Protein 2HVM (pdb70)

Structure (mmCIF, N/CA/C/O backbone):
data_2HVM
#
_entry.id   2HVM
#
_cell.length_a   52.300
_cell.length_b   57.720
_cell.length_c   82.050
_cell.angle_alpha   90.00
_cell.angle_beta   90.00
_cell.angle_gamma   90.00
#
_symmetry.space_group_name_H-M   'P 21 21 21'
#
loop_
_entity.id
_entity.type
_entity.pdbx_description
1 polymer HEVAMINE
2 water water
#
loop_
_atom_site.group_PDB
_atom_site.id
_atom_site.type_symbol
_atom_site.label_atom_id
_atom_site.label_alt_id
_atom_site.label_comp_id
_atom_site.label_asym_id
_atom_site.label_entity_id
_atom_site.label_seq_id
_atom_site.pdbx_PDB_ins_code
_atom_site.Cartn_x
_atom_site.Cartn_y
_atom_site.Cartn_z
_atom_site.occupancy
_atom_site.B_iso_or_equiv
_atom_site.auth_seq_id
_atom_site.auth_comp_id
_atom_site.auth_asym_id
_atom_site.auth_atom_id
_atom_site.pdbx_PDB_model_num
ATOM 1 N N . GLY A 1 1 ? 27.893 21.214 19.028 1.00 16.36 1 GLY A N 1
ATOM 2 C CA . GLY A 1 1 ? 26.893 21.949 19.799 1.00 15.37 1 GLY A CA 1
ATOM 3 C C . GLY A 1 1 ? 25.731 22.431 18.913 1.00 17.31 1 GLY A C 1
ATOM 4 O O . GLY A 1 1 ? 25.474 21.872 17.856 1.00 16.89 1 GLY A O 1
ATOM 5 N N . GLY A 1 2 ? 24.986 23.420 19.397 1.00 11.93 2 GLY A N 1
ATOM 6 C CA . GLY A 1 2 ? 23.755 23.864 18.746 1.00 10.58 2 GLY A CA 1
ATOM 7 C C . GLY A 1 2 ? 23.679 25.384 18.736 1.00 11.33 2 GLY A C 1
ATOM 8 O O . GLY A 1 2 ? 24.539 26.061 19.280 1.00 10.11 2 GLY A O 1
ATOM 9 N N . ILE A 1 3 ? 22.672 25.903 18.049 1.00 6.68 3 ILE A N 1
ATOM 10 C CA . ILE A 1 3 ? 22.477 27.344 17.920 1.00 5.92 3 ILE A CA 1
ATOM 11 C C . ILE A 1 3 ? 21.279 27.792 18.751 1.00 8.16 3 ILE A C 1
ATOM 12 O O . ILE A 1 3 ? 20.211 27.182 18.715 1.00 6.96 3 ILE A O 1
ATOM 17 N N . ALA A 1 4 ? 21.499 28.811 19.569 1.00 5.42 4 ALA A N 1
ATOM 18 C CA . ALA A 1 4 ? 20.407 29.440 20.303 1.00 5.40 4 ALA A CA 1
ATOM 19 C C . ALA A 1 4 ? 20.017 30.714 19.546 1.00 8.14 4 ALA A C 1
ATOM 20 O O . ALA A 1 4 ? 20.880 31.456 19.099 1.00 7.76 4 ALA A O 1
ATOM 22 N N . ILE A 1 5 ? 18.719 30.980 19.434 1.00 4.23 5 ILE A N 1
ATOM 23 C CA . ILE A 1 5 ? 18.242 32.149 18.689 1.00 3.81 5 ILE A CA 1
ATOM 24 C C . ILE A 1 5 ? 17.254 32.981 19.512 1.00 7.52 5 ILE A C 1
ATOM 25 O O . ILE A 1 5 ? 16.522 32.439 20.340 1.00 7.00 5 ILE A O 1
ATOM 30 N N . TYR A 1 6 ? 17.330 34.305 19.380 1.00 4.42 6 TYR A N 1
ATOM 31 C CA . TYR A 1 6 ? 16.325 35.183 19.986 1.00 4.10 6 TYR A CA 1
ATOM 32 C C . TYR A 1 6 ? 15.263 35.467 18.937 1.00 8.47 6 TYR A C 1
ATOM 33 O O . TYR A 1 6 ? 15.576 35.801 17.783 1.00 8.17 6 TYR A O 1
ATOM 42 N N . TRP A 1 7 ? 14.017 35.316 19.353 1.00 5.52 7 TRP A N 1
ATOM 43 C CA . TRP A 1 7 ? 12.843 35.561 18.499 1.00 5.56 7 TRP A CA 1
ATOM 44 C C . TRP A 1 7 ? 11.879 36.476 19.260 1.00 8.93 7 TRP A C 1
ATOM 45 O O . TRP A 1 7 ? 11.736 36.347 20.484 1.00 7.16 7 TRP A O 1
ATOM 56 N N . GLY A 1 8 ? 11.193 37.364 18.541 1.00 6.77 8 GLY A N 1
ATOM 57 C CA . GLY A 1 8 ? 10.052 38.094 19.091 1.00 6.45 8 GLY A CA 1
ATOM 58 C C . GLY A 1 8 ? 10.064 39.593 18.796 1.00 10.36 8 GLY A C 1
ATOM 59 O O . GLY A 1 8 ? 9.105 40.297 19.093 1.00 9.77 8 GLY A O 1
ATOM 60 N N . GLN A 1 9 ? 11.214 40.109 18.379 1.00 7.36 9 GLN A N 1
ATOM 61 C CA . GLN A 1 9 ? 11.362 41.554 18.249 1.00 7.13 9 GLN A CA 1
ATOM 62 C C . GLN A 1 9 ? 11.136 42.143 16.852 1.00 11.89 9 GLN A C 1
ATOM 63 O O . GLN A 1 9 ? 11.208 43.354 16.679 1.00 10.47 9 GLN A O 1
ATOM 69 N N . ASN A 1 10 ? 10.718 41.314 15.899 1.00 9.29 10 ASN A N 1
ATOM 70 C CA . ASN A 1 10 ? 10.322 41.821 14.598 1.00 9.88 10 ASN A CA 1
ATOM 71 C C . ASN A 1 10 ? 9.216 40.975 14.011 1.00 14.20 10 ASN A C 1
ATOM 72 O O . ASN A 1 10 ? 9.389 39.785 13.760 1.00 13.03 10 ASN A O 1
ATOM 77 N N . GLY A 1 11 ? 8.044 41.581 13.875 1.00 13.17 11 GLY A N 1
ATOM 78 C CA . GLY A 1 11 ? 6.859 40.877 13.407 1.00 13.68 11 GLY A CA 1
ATOM 79 C C . GLY A 1 11 ? 7.037 40.182 12.058 1.00 19.47 11 GLY A C 1
ATOM 80 O O . GLY A 1 11 ? 6.284 39.260 11.744 1.00 20.73 11 GLY A O 1
ATOM 81 N N . ASN A 1 12 ? 8.015 40.629 11.263 1.00 15.74 12 ASN A N 1
ATOM 82 C CA . ASN A 1 12 ? 8.274 40.040 9.942 1.00 15.55 12 ASN A CA 1
ATOM 83 C C . ASN A 1 12 ? 9.206 38.834 9.927 1.00 17.78 12 ASN A C 1
ATOM 84 O O . ASN A 1 12 ? 9.555 38.329 8.862 1.00 18.42 12 ASN A O 1
ATOM 89 N N . GLU A 1 13 ? 9.648 38.390 11.095 1.00 11.68 13 GLU A N 1
ATOM 90 C CA . GLU A 1 13 ? 10.623 37.318 11.151 1.00 10.03 13 GLU A CA 1
ATOM 91 C C . GLU A 1 13 ? 9.997 35.921 11.128 1.00 13.22 13 GLU A C 1
ATOM 92 O O . GLU A 1 13 ? 10.690 34.918 11.299 1.00 13.12 13 GLU A O 1
ATOM 98 N N . GLY A 1 14 ? 8.681 35.844 11.003 1.00 9.74 14 GLY A N 1
ATOM 99 C CA . GLY A 1 14 ? 8.053 34.532 10.959 1.00 9.48 14 GLY A CA 1
ATOM 100 C C . GLY A 1 14 ? 7.502 34.100 12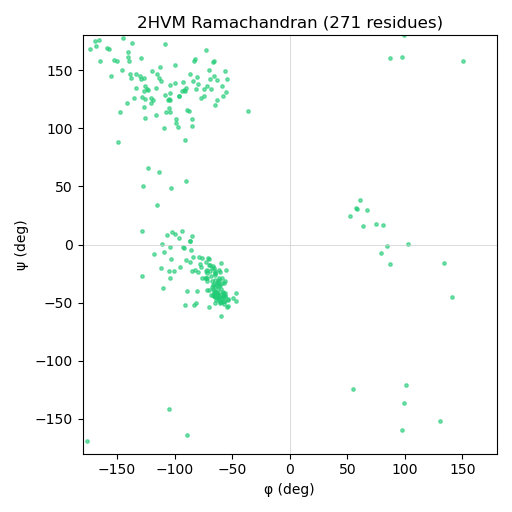.321 1.00 13.12 14 GLY A C 1
ATOM 101 O O . GLY A 1 14 ? 7.876 34.644 13.358 1.00 12.82 14 GLY A O 1
ATOM 102 N N . THR A 1 15 ? 6.600 33.127 12.307 1.00 9.38 15 THR A N 1
ATOM 103 C CA . THR A 1 15 ? 6.000 32.626 13.539 1.00 8.50 15 THR A CA 1
ATOM 104 C C . THR A 1 15 ? 7.011 31.790 14.337 1.00 10.95 15 THR A C 1
ATOM 105 O O . THR A 1 15 ? 8.061 31.375 13.821 1.00 9.30 15 THR A O 1
ATOM 109 N N . LEU A 1 16 ? 6.675 31.496 15.585 1.00 8.05 16 LEU A N 1
ATOM 110 C CA . LEU A 1 16 ? 7.556 30.651 16.384 1.00 7.75 16 LEU A CA 1
ATOM 111 C C . LEU A 1 16 ? 7.566 29.240 15.794 1.00 10.40 16 LEU A C 1
ATOM 112 O O . LEU A 1 16 ? 8.607 28.587 15.703 1.00 9.16 16 LEU A O 1
ATOM 117 N N . THR A 1 17 ? 6.410 28.785 15.327 1.00 7.85 17 THR A N 1
ATOM 118 C CA . THR A 1 17 ? 6.356 27.494 14.668 1.00 7.35 17 THR A CA 1
ATOM 119 C C . THR A 1 17 ? 7.315 27.444 13.465 1.00 10.38 17 THR A C 1
ATOM 120 O O . THR A 1 17 ? 8.038 26.465 13.303 1.00 10.55 17 THR A O 1
ATOM 124 N N . GLN A 1 18 ? 7.289 28.450 12.588 1.00 8.00 18 GLN A N 1
ATOM 125 C CA . GLN A 1 18 ? 8.184 28.404 11.415 1.00 8.32 18 GLN A CA 1
ATOM 126 C C . GLN A 1 18 ? 9.636 28.426 11.870 1.00 11.09 18 GLN A C 1
ATOM 127 O O . GLN A 1 18 ? 10.500 27.814 11.260 1.00 9.56 18 GLN A O 1
ATOM 133 N N . THR A 1 19 ? 9.924 29.272 12.853 1.00 7.74 19 THR A N 1
ATOM 134 C CA . THR A 1 19 ? 11.263 29.370 13.407 1.00 6.79 19 THR A CA 1
ATOM 135 C C . THR A 1 19 ? 11.802 28.013 13.863 1.00 10.02 19 THR A C 1
ATOM 136 O O . THR A 1 19 ? 12.920 27.624 13.525 1.00 9.21 19 THR A O 1
ATOM 140 N N . CYS A 1 20 ? 10.998 27.258 14.595 1.00 6.61 20 CYS A N 1
ATOM 141 C CA . CYS A 1 20 ? 11.452 25.963 15.049 1.00 6.39 20 CYS A CA 1
ATOM 142 C C . CYS A 1 20 ? 11.529 24.953 13.926 1.00 10.24 20 CYS A C 1
ATOM 143 O O . CYS A 1 20 ? 12.365 24.061 13.960 1.00 9.90 20 CYS A O 1
ATOM 146 N N . SER A 1 21 ? 10.655 25.097 12.939 1.00 7.22 21 SER A N 1
ATOM 147 C CA . SER A 1 21 ? 10.634 24.158 11.825 1.00 8.19 21 SER A CA 1
ATOM 148 C C . SER A 1 21 ? 11.842 24.264 10.903 1.00 12.08 21 SER A C 1
ATOM 149 O O . SER A 1 21 ? 12.055 23.379 10.090 1.00 12.67 21 SER A O 1
ATOM 152 N N . THR A 1 22 ? 12.641 25.327 11.024 1.00 8.44 22 THR A N 1
ATOM 153 C CA . THR A 1 22 ? 13.832 25.451 10.187 1.00 8.12 22 THR A CA 1
ATOM 154 C C . THR A 1 22 ? 14.788 24.292 10.432 1.00 12.05 22 THR A C 1
ATOM 155 O O . THR A 1 22 ? 15.667 24.037 9.617 1.00 11.16 22 THR A O 1
ATOM 159 N N . ARG A 1 23 ? 14.684 23.676 11.604 1.00 9.25 23 ARG A N 1
ATOM 160 C CA . ARG A 1 23 ? 15.684 22.712 12.050 1.00 9.66 23 ARG A CA 1
ATOM 161 C C . ARG A 1 23 ? 17.094 23.302 12.270 1.00 12.26 23 ARG A C 1
ATOM 162 O O . ARG A 1 23 ? 18.060 22.563 12.409 1.00 13.06 23 ARG A O 1
ATOM 170 N N . LYS A 1 24 ? 17.224 24.617 12.354 1.00 6.75 24 LYS A N 1
ATOM 171 C CA . LYS A 1 24 ? 18.556 25.180 12.562 1.00 6.37 24 LYS A CA 1
ATOM 172 C C . LYS A 1 24 ? 18.865 25.463 14.040 1.00 11.45 24 LYS A C 1
ATOM 173 O O . LYS A 1 24 ? 20.032 25.543 14.439 1.00 11.14 24 LYS A O 1
ATOM 179 N N . TYR A 1 25 ? 17.819 25.548 14.861 1.00 7.06 25 TYR A N 1
ATOM 180 C CA . TYR A 1 25 ? 17.966 26.041 16.228 1.00 6.35 25 TYR A CA 1
ATOM 181 C C . TYR A 1 25 ? 17.705 24.979 17.280 1.00 9.97 25 TYR A C 1
ATOM 182 O O . TYR A 1 25 ? 16.760 24.205 17.163 1.00 8.33 25 TYR A O 1
ATOM 191 N N . SER A 1 26 ? 18.477 25.031 18.364 1.00 7.05 26 SER A N 1
ATOM 192 C CA . SER A 1 26 ? 18.289 24.084 19.464 1.00 6.39 26 SER A CA 1
ATOM 193 C C . SER A 1 26 ? 17.607 24.735 20.652 1.00 8.16 26 SER A C 1
ATOM 194 O O . SER A 1 26 ? 17.077 24.035 21.507 1.00 6.31 26 SER A O 1
ATOM 197 N N . TYR A 1 27 ? 17.707 26.060 20.752 1.00 4.76 27 TYR A N 1
ATOM 198 C CA . TYR A 1 27 ? 17.108 26.805 21.863 1.00 4.37 27 TYR A CA 1
ATOM 199 C C . TYR A 1 27 ? 16.489 28.047 21.268 1.00 8.10 27 TYR A C 1
ATOM 200 O O . TYR A 1 27 ? 17.076 28.664 20.385 1.00 6.89 27 TYR A O 1
ATOM 209 N N . VAL A 1 28 ? 15.344 28.461 21.796 1.00 5.66 28 VAL A N 1
ATOM 210 C CA . VAL A 1 28 ? 14.723 29.719 21.369 1.00 5.61 28 VAL A CA 1
ATOM 211 C C . VAL A 1 28 ? 14.416 30.546 22.613 1.00 8.27 28 VAL A C 1
ATOM 212 O O . VAL A 1 28 ? 13.772 30.054 23.537 1.00 7.73 28 VAL A O 1
ATOM 216 N N . ASN A 1 29 ? 14.880 31.791 22.628 1.00 5.25 29 ASN A N 1
ATOM 217 C CA . ASN A 1 29 ? 14.553 32.732 23.691 1.00 4.44 29 ASN A CA 1
ATOM 218 C C . ASN A 1 29 ? 13.516 33.700 23.145 1.00 7.88 29 ASN A C 1
ATOM 219 O O . ASN A 1 29 ? 13.751 34.360 22.150 1.00 7.71 29 ASN A O 1
ATOM 224 N N . ILE A 1 30 ? 12.381 33.800 23.823 1.00 4.67 30 ILE A N 1
ATOM 225 C CA . ILE A 1 30 ? 11.307 34.711 23.430 1.00 4.53 30 ILE A CA 1
ATOM 226 C C . ILE A 1 30 ? 11.557 36.076 24.066 1.00 7.86 30 ILE A C 1
ATOM 227 O O . ILE A 1 30 ? 11.636 36.190 25.294 1.00 6.39 30 ILE A O 1
ATOM 232 N N . ALA A 1 31 ? 11.806 37.068 23.208 1.00 5.27 31 ALA A N 1
ATOM 233 C CA . ALA A 1 31 ? 12.241 38.422 23.575 1.00 4.82 31 ALA A CA 1
ATOM 234 C C . ALA A 1 31 ? 11.103 39.458 23.374 1.00 8.92 31 ALA A C 1
ATOM 235 O O . ALA A 1 31 ? 10.630 39.606 22.251 1.00 7.43 31 ALA A O 1
ATOM 237 N N . PHE A 1 32 ? 10.561 40.094 24.420 1.00 6.25 32 PHE A N 1
ATOM 238 C CA . PHE A 1 32 ? 11.070 40.135 25.794 1.00 5.80 32 PHE A CA 1
ATOM 239 C C . PHE A 1 32 ? 9.882 40.342 26.736 1.00 9.65 32 PHE A C 1
ATOM 240 O O . PHE A 1 32 ? 8.928 41.055 26.398 1.00 9.10 32 PHE A O 1
ATOM 248 N N . LEU A 1 33 ? 10.076 39.969 27.998 1.00 5.98 33 LEU A N 1
ATOM 249 C CA . LEU A 1 33 ? 9.289 40.570 29.068 1.00 5.57 33 LEU A CA 1
ATOM 250 C C . LEU A 1 33 ? 10.095 41.780 29.542 1.00 8.65 33 LEU A C 1
ATOM 251 O O . LEU A 1 33 ? 11.116 41.619 30.216 1.00 8.21 33 LEU A O 1
ATOM 256 N N . ASN A 1 34 ? 9.842 42.940 28.932 1.00 5.58 34 ASN A N 1
ATOM 257 C CA . ASN A 1 34 ? 10.721 44.103 29.150 1.00 5.52 34 ASN A CA 1
ATOM 258 C C . ASN A 1 34 ? 10.234 45.159 30.167 1.00 9.32 34 ASN A C 1
ATOM 259 O O . ASN A 1 34 ? 10.862 46.203 30.341 1.00 8.75 34 ASN A O 1
ATOM 264 N N . LYS A 1 35 ? 9.164 44.849 30.887 1.00 6.16 35 LYS A N 1
ATOM 265 C CA . LYS A 1 35 ? 8.685 45.736 31.939 1.00 6.28 35 LYS A CA 1
ATOM 266 C C . LYS A 1 35 ? 8.206 44.862 33.105 1.00 9.85 35 LYS A C 1
ATOM 267 O O . LYS A 1 35 ? 7.363 43.991 32.918 1.00 9.92 35 LYS A O 1
ATOM 273 N N . PHE A 1 36 ? 8.788 45.051 34.278 1.00 6.63 36 PHE A N 1
ATOM 274 C CA . PHE A 1 36 ? 8.403 44.297 35.475 1.00 6.32 36 PHE A CA 1
ATOM 275 C C . PHE A 1 36 ? 9.177 44.928 36.605 1.00 9.59 36 PHE A C 1
ATOM 276 O O . PHE A 1 36 ? 10.084 45.705 36.366 1.00 9.07 36 PHE A O 1
ATOM 284 N N . GLY A 1 37 ? 8.819 44.586 37.831 1.00 6.35 37 GLY A N 1
ATOM 285 C CA . GLY A 1 37 ? 9.493 45.153 38.984 1.00 6.34 37 GLY A CA 1
ATOM 286 C C . GLY A 1 37 ? 8.879 46.488 39.442 1.00 11.44 37 GLY A C 1
ATOM 287 O O . GLY A 1 37 ? 8.178 47.182 38.679 1.00 10.86 37 GLY A O 1
ATOM 288 N N . ASN A 1 38 ? 9.174 46.834 40.699 1.00 8.65 38 ASN A N 1
ATOM 289 C CA . ASN A 1 38 ? 8.824 48.125 41.281 1.00 8.41 38 ASN A CA 1
ATOM 290 C C . ASN A 1 38 ? 7.330 48.416 41.258 1.00 12.30 38 ASN A C 1
ATOM 291 O O . ASN A 1 38 ? 6.906 49.573 41.168 1.00 11.46 38 ASN A O 1
ATOM 296 N N . GLY A 1 39 ? 6.542 47.353 41.345 1.00 10.09 39 GLY A N 1
ATOM 297 C CA . GLY A 1 39 ? 5.091 47.464 41.398 1.00 10.08 39 GLY A CA 1
ATOM 298 C C . GLY A 1 39 ? 4.463 47.571 40.022 1.00 13.42 39 GLY A C 1
ATOM 299 O O . GLY A 1 39 ? 3.255 47.715 39.910 1.00 13.75 39 GLY A O 1
ATOM 300 N N . GLN A 1 40 ? 5.270 47.577 38.967 1.00 9.63 40 GLN A N 1
ATOM 301 C CA . GLN A 1 40 ? 4.677 47.648 37.624 1.00 9.69 40 GLN A CA 1
ATOM 302 C C . GLN A 1 40 ? 3.958 46.355 37.266 1.00 14.57 40 GLN A C 1
ATOM 303 O O . GLN A 1 40 ? 4.336 45.274 37.715 1.00 13.49 40 GLN A O 1
ATOM 309 N N . THR A 1 41 ? 2.920 46.458 36.448 1.00 13.84 41 THR A N 1
ATOM 310 C CA . THR A 1 41 ? 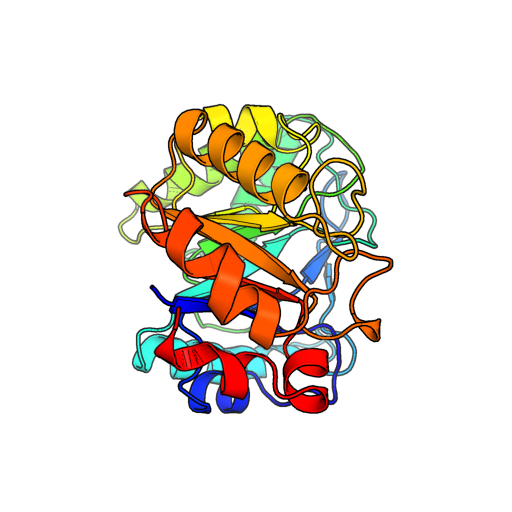2.299 45.248 35.912 1.00 14.25 41 THR A CA 1
ATOM 311 C C . THR A 1 41 ? 3.230 44.777 34.808 1.00 16.51 41 THR A C 1
ATOM 312 O O . THR A 1 41 ? 3.636 45.583 33.981 1.00 16.30 41 THR A O 1
ATOM 316 N N . PRO A 1 42 ? 3.660 43.519 34.866 1.00 12.75 42 PRO A N 1
ATOM 317 C CA . PRO A 1 42 ? 4.596 43.014 33.858 1.00 11.73 42 PRO A CA 1
ATOM 318 C C . PRO A 1 42 ? 3.943 43.033 32.487 1.00 15.90 42 PRO A C 1
ATOM 319 O O . PRO A 1 42 ? 2.742 42.805 32.348 1.00 16.19 42 PRO A O 1
ATOM 323 N N . GLN A 1 43 ? 4.723 43.386 31.474 1.00 12.88 43 GLN A N 1
ATOM 324 C CA . GLN A 1 43 ? 4.198 43.434 30.121 1.00 13.02 43 GLN A CA 1
ATOM 325 C C . GLN A 1 43 ? 5.185 42.779 29.171 1.00 14.62 43 GLN A C 1
ATOM 326 O O . GLN A 1 43 ? 6.376 43.061 29.221 1.00 12.95 43 GLN A O 1
ATOM 332 N N . ILE A 1 44 ? 4.701 41.810 28.408 1.00 11.81 44 ILE A N 1
ATOM 333 C CA . ILE A 1 44 ? 5.503 41.218 27.338 1.00 12.28 44 ILE A CA 1
ATOM 334 C C . ILE A 1 44 ? 5.484 42.104 26.081 1.00 15.46 44 ILE A C 1
ATOM 335 O O . ILE A 1 44 ? 4.502 42.787 25.801 1.00 14.15 44 ILE A O 1
ATOM 340 N N . ASN A 1 45 ? 6.600 42.161 25.369 1.00 11.83 45 ASN A N 1
ATOM 341 C CA . ASN A 1 45 ? 6.640 42.928 24.131 1.00 10.97 45 ASN A CA 1
ATOM 342 C C . ASN A 1 45 ? 7.132 42.047 23.004 1.00 12.40 45 ASN A C 1
ATOM 343 O O . ASN A 1 45 ? 8.276 41.620 23.028 1.00 10.92 45 ASN A O 1
ATOM 348 N N . LEU A 1 46 ? 6.242 41.691 22.084 1.00 9.71 46 LEU A N 1
ATOM 349 C CA . LEU A 1 46 ? 6.627 40.861 20.934 1.00 9.44 46 LEU A CA 1
ATOM 350 C C . LEU A 1 46 ? 6.468 41.651 19.635 1.00 13.46 46 LEU A C 1
ATOM 351 O O . LEU A 1 46 ? 6.122 41.085 18.597 1.00 12.48 46 LEU A O 1
ATOM 356 N N . ALA A 1 47 ? 6.715 42.953 19.717 1.00 11.31 47 ALA A N 1
ATOM 357 C CA . ALA A 1 47 ? 6.746 43.823 18.537 1.00 12.01 47 ALA A CA 1
ATOM 358 C C . ALA A 1 47 ? 5.432 43.662 17.786 1.00 16.87 47 ALA A C 1
ATOM 359 O O . ALA A 1 47 ? 4.381 43.590 18.426 1.00 16.04 47 ALA A O 1
ATOM 361 N N . GLY A 1 48 ? 5.523 43.308 16.504 1.00 14.10 48 GLY A N 1
ATOM 362 C CA . GLY A 1 48 ? 4.351 43.232 15.634 1.00 13.71 48 GLY A CA 1
ATOM 363 C C . GLY A 1 48 ? 3.711 41.853 15.605 1.00 16.30 48 GLY A C 1
ATOM 364 O O . GLY A 1 48 ? 2.730 41.621 14.891 1.00 15.68 48 GLY A O 1
ATOM 365 N N . HIS A 1 49 ? 4.317 40.901 16.297 1.00 11.25 49 HIS A N 1
ATOM 366 C CA . HIS A 1 49 ? 3.804 39.545 16.234 1.00 10.08 49 HIS A CA 1
ATOM 367 C C . HIS A 1 49 ? 2.365 39.470 16.714 1.00 16.09 49 HIS A C 1
ATOM 368 O O . HIS A 1 49 ? 1.565 38.754 16.138 1.00 16.81 49 HIS A O 1
ATOM 375 N N . CYS A 1 50 ? 2.094 40.057 17.871 1.00 12.80 50 CYS A N 1
ATOM 376 C CA . CYS A 1 50 ? 0.771 39.970 18.464 1.00 12.30 50 CYS A CA 1
ATOM 377 C C . CYS A 1 50 ? 0.653 41.010 19.548 1.00 16.66 50 CYS A C 1
ATOM 378 O O . CYS A 1 50 ? 1.644 41.536 20.032 1.00 15.81 50 CYS A O 1
ATOM 381 N N . ASN A 1 51 ? -0.582 41.362 19.867 1.00 14.57 51 ASN A N 1
ATOM 382 C CA . ASN A 1 51 ? -0.822 42.265 20.965 1.00 14.95 51 ASN A CA 1
ATOM 383 C C . ASN A 1 51 ? -1.364 41.460 22.142 1.00 18.23 51 ASN A C 1
ATOM 384 O O . ASN A 1 51 ? -2.281 40.660 21.978 1.00 17.55 51 ASN A O 1
ATOM 389 N N . PRO A 1 52 ? -0.702 41.558 23.291 1.00 15.68 52 PRO A N 1
ATOM 390 C CA . PRO A 1 52 ? -1.023 40.664 24.402 1.00 16.01 52 PRO A CA 1
ATOM 391 C C . PRO A 1 52 ? -2.362 40.960 25.097 1.00 20.68 52 PRO A C 1
ATOM 392 O O . PRO A 1 52 ? -2.927 40.097 25.763 1.00 19.98 52 PRO A O 1
ATOM 396 N N . ALA A 1 53 ? -2.921 42.134 24.854 1.00 18.62 53 ALA A N 1
ATOM 397 C CA . ALA A 1 53 ? -4.264 42.430 25.341 1.00 19.39 53 ALA A CA 1
ATOM 398 C C . ALA A 1 53 ? -5.307 41.384 24.892 1.00 23.94 53 ALA A C 1
ATOM 399 O O . ALA A 1 53 ? -5.282 40.900 23.757 1.00 22.28 53 ALA A O 1
ATOM 401 N N . ALA A 1 54 ? -6.248 41.071 25.782 1.00 22.10 54 ALA A N 1
ATOM 402 C CA . ALA A 1 54 ? -7.380 40.199 25.441 1.00 22.05 54 ALA A CA 1
ATOM 403 C C . ALA A 1 54 ? -6.930 38.846 24.932 1.00 24.10 54 ALA A C 1
ATOM 404 O O . ALA A 1 54 ? -7.528 38.282 24.006 1.00 23.36 54 ALA A O 1
ATOM 406 N N . GLY A 1 55 ? -5.784 38.404 25.438 1.00 19.99 55 GLY A N 1
ATOM 407 C CA . GLY A 1 55 ? -5.221 37.116 25.053 1.00 18.87 55 GLY A CA 1
ATOM 408 C C . GLY A 1 55 ? -4.783 37.092 23.593 1.00 19.58 55 GLY A C 1
ATOM 409 O O . GLY A 1 55 ? -4.743 36.031 22.985 1.00 18.80 55 GLY A O 1
ATOM 410 N N . GLY A 1 56 ? -4.379 38.237 23.055 1.00 14.22 56 GLY A N 1
ATOM 411 C CA . GLY A 1 56 ? -3.937 38.269 21.669 1.00 13.56 56 GLY A CA 1
ATOM 412 C C . GLY A 1 56 ? -2.657 37.451 21.402 1.00 16.31 56 GLY A C 1
ATOM 413 O O . GLY A 1 56 ? -2.385 37.073 20.270 1.00 15.11 56 GLY A O 1
ATOM 414 N N . CYS A 1 57 ? -1.851 37.199 22.432 1.00 12.02 57 CYS A N 1
ATOM 415 C CA . CYS A 1 57 ? -0.631 36.428 22.210 1.00 11.34 57 CYS A CA 1
ATOM 416 C C . CYS A 1 57 ? -0.713 34.965 22.644 1.00 14.04 57 CYS A C 1
ATOM 417 O O . CYS A 1 57 ? 0.285 34.249 22.603 1.00 13.61 57 CYS A O 1
ATOM 420 N N . THR A 1 58 ? -1.904 34.473 22.971 1.00 10.94 58 THR A N 1
ATOM 421 C CA . THR A 1 58 ? -1.986 33.092 23.443 1.00 10.90 58 THR A CA 1
ATOM 422 C C . THR A 1 58 ? -1.709 32.103 22.320 1.00 14.58 58 THR A C 1
ATOM 423 O O . THR A 1 58 ? -1.473 30.924 22.537 1.00 13.35 58 THR A O 1
ATOM 427 N N . ILE A 1 59 ? -1.817 32.596 21.101 1.00 13.13 59 ILE A N 1
ATOM 428 C CA . ILE A 1 59 ? -1.577 31.791 19.921 1.00 14.12 59 ILE A CA 1
ATOM 429 C C . ILE A 1 59 ? -0.129 31.271 19.916 1.00 16.83 59 ILE A C 1
ATOM 430 O O . ILE A 1 59 ? 0.182 30.217 19.361 1.00 16.44 59 ILE A O 1
ATOM 435 N N . VAL A 1 60 ? 0.731 31.954 20.653 1.00 12.28 60 VAL A N 1
ATOM 436 C CA . VAL A 1 60 ? 2.133 31.591 20.702 1.00 10.81 60 VAL A CA 1
ATOM 437 C C . VAL A 1 60 ? 2.338 30.221 21.327 1.00 12.77 60 VAL A C 1
ATOM 438 O O . VAL A 1 60 ? 3.297 29.534 21.006 1.00 11.44 60 VAL A O 1
ATOM 442 N N . SER A 1 61 ? 1.395 29.791 22.156 1.00 9.47 61 SER A N 1
ATOM 443 C CA . SER A 1 61 ? 1.441 28.453 22.742 1.00 8.84 61 SER A CA 1
ATOM 444 C C . SER A 1 61 ? 1.523 27.350 21.701 1.00 12.78 61 SER A C 1
ATOM 445 O O . SER A 1 61 ? 2.048 26.261 21.979 1.00 11.78 61 SER A O 1
ATOM 448 N N . ASN A 1 62 ? 0.928 27.589 20.536 1.00 9.92 62 ASN A N 1
ATOM 449 C CA . ASN A 1 62 ? 1.004 26.615 19.444 1.00 9.66 62 ASN A CA 1
ATOM 450 C C . ASN A 1 62 ? 2.465 26.412 19.013 1.00 11.55 62 ASN A C 1
ATOM 451 O O . ASN A 1 62 ? 2.931 25.271 18.827 1.00 10.26 62 ASN A O 1
ATOM 456 N N . GLY A 1 63 ? 3.164 27.532 18.843 1.00 8.39 63 GLY A N 1
ATOM 457 C CA . GLY A 1 63 ? 4.578 27.539 18.477 1.00 7.93 63 GLY A CA 1
ATOM 458 C C . GLY A 1 63 ? 5.441 26.929 19.580 1.00 10.23 63 GLY A C 1
ATOM 459 O O . GLY A 1 63 ? 6.320 26.123 19.307 1.00 9.24 63 GLY A O 1
ATOM 460 N N . ILE A 1 64 ? 5.133 27.249 20.834 1.00 6.66 64 ILE A N 1
ATOM 461 C CA . ILE A 1 64 ? 5.875 26.674 21.953 1.00 5.97 64 ILE A CA 1
ATOM 462 C C . ILE A 1 64 ? 5.790 25.153 21.949 1.00 10.16 64 ILE A C 1
ATOM 463 O O . ILE A 1 64 ? 6.817 24.457 22.018 1.00 9.39 64 ILE A O 1
ATOM 468 N N . ARG A 1 65 ? 4.576 24.632 21.820 1.00 7.43 65 ARG A N 1
ATOM 469 C CA . ARG A 1 65 ? 4.390 23.185 21.816 1.00 7.45 65 ARG A CA 1
ATOM 470 C C . ARG A 1 65 ? 5.104 22.558 20.650 1.00 10.71 65 ARG A C 1
ATOM 471 O O . ARG A 1 65 ? 5.740 21.509 20.781 1.00 10.49 65 ARG A O 1
ATOM 479 N N . SER A 1 66 ? 4.949 23.160 19.489 1.00 8.49 66 SER A N 1
ATOM 480 C CA . SER A 1 66 ? 5.578 22.619 18.286 1.00 8.93 66 SER A CA 1
ATOM 481 C C . SER A 1 66 ? 7.119 22.540 18.405 1.00 11.62 66 SER A C 1
ATOM 482 O O . SER A 1 66 ? 7.730 21.532 18.063 1.00 10.74 66 SER A O 1
ATOM 485 N N . CYS A 1 67 ? 7.726 23.546 19.029 1.00 7.36 67 CYS A N 1
ATOM 486 C CA . CYS A 1 67 ? 9.170 23.551 19.283 1.00 6.62 67 CYS A CA 1
ATOM 487 C C . CYS A 1 67 ? 9.552 22.421 20.225 1.00 9.27 67 CYS A C 1
ATOM 488 O O . CYS A 1 67 ? 10.476 21.650 19.963 1.00 8.25 67 CYS A O 1
ATOM 491 N N . GLN A 1 68 ? 8.808 22.304 21.316 1.00 6.23 68 GLN A N 1
ATOM 492 C CA . GLN A 1 68 ? 9.155 21.347 22.355 1.00 6.40 68 GLN A CA 1
ATOM 493 C C . GLN A 1 68 ? 9.038 19.905 21.879 1.00 11.77 68 GLN A C 1
ATOM 494 O O . GLN A 1 68 ? 9.786 19.028 22.319 1.00 9.65 68 GLN A O 1
ATOM 500 N N . ILE A 1 69 ? 8.063 19.667 21.006 1.00 11.04 69 ILE A N 1
ATOM 501 C CA . ILE A 1 69 ? 7.810 18.340 20.449 1.00 12.26 69 ILE A CA 1
ATOM 502 C C . ILE A 1 69 ? 9.064 17.910 19.673 1.00 15.22 69 ILE A C 1
ATOM 503 O O . ILE A 1 69 ? 9.404 16.720 19.623 1.00 14.18 69 ILE A O 1
ATOM 508 N N . GLN A 1 70 ? 9.775 18.886 19.109 1.00 11.61 70 GLN A N 1
ATOM 509 C CA . GLN A 1 70 ? 10.979 18.588 18.314 1.00 11.36 70 GLN A CA 1
ATOM 510 C C . GLN A 1 70 ? 12.272 18.652 19.119 1.00 13.78 70 GLN A C 1
ATOM 511 O O . GLN A 1 70 ? 13.354 18.789 18.553 1.00 13.92 70 GLN A O 1
ATOM 517 N N . GLY A 1 71 ? 12.124 18.717 20.436 1.00 9.04 71 GLY A N 1
ATOM 518 C CA . GLY A 1 71 ? 13.244 18.698 21.356 1.00 8.15 71 GLY A CA 1
ATOM 519 C C . GLY A 1 71 ? 13.944 20.030 21.532 1.00 9.97 71 GLY A C 1
ATOM 520 O O . GLY A 1 71 ? 14.977 20.099 22.199 1.00 9.93 71 GLY A O 1
ATOM 521 N N . ILE A 1 72 ? 13.281 21.104 21.123 1.00 6.21 72 ILE A N 1
ATOM 522 C CA . ILE A 1 72 ? 13.827 22.456 21.287 1.00 5.07 72 ILE A CA 1
ATOM 523 C C . ILE A 1 72 ? 13.352 23.074 22.605 1.00 9.47 72 ILE A C 1
ATOM 524 O O . ILE A 1 72 ? 12.154 23.007 22.934 1.00 9.46 72 ILE A O 1
ATOM 529 N N . LYS A 1 73 ? 14.283 23.655 23.365 1.00 5.61 73 LYS A N 1
ATOM 530 C CA . LYS A 1 73 ? 13.942 24.281 24.648 1.00 5.23 73 LYS A CA 1
ATOM 531 C C . LYS A 1 73 ? 13.598 25.727 24.404 1.00 8.17 73 LYS A C 1
ATOM 532 O O . LYS A 1 73 ? 14.281 26.410 23.626 1.00 7.20 73 LYS A O 1
ATOM 538 N N . VAL A 1 74 ? 12.510 26.171 25.030 1.00 4.62 74 VAL A N 1
ATOM 539 C CA . VAL A 1 74 ? 11.986 27.518 24.814 1.00 4.75 74 VAL A CA 1
ATOM 540 C C . VAL A 1 74 ? 11.970 28.283 26.143 1.00 7.91 74 VAL A C 1
ATOM 541 O O . VAL A 1 74 ? 11.333 27.863 27.105 1.00 7.45 74 VAL A O 1
ATOM 545 N N . MET A 1 75 ? 12.676 29.414 26.176 1.00 5.89 75 MET A N 1
ATOM 546 C CA . MET A 1 75 ? 12.793 30.243 27.375 1.00 5.82 75 MET A CA 1
ATOM 547 C C . MET A 1 75 ? 12.071 31.581 27.154 1.00 9.07 75 MET A C 1
ATOM 548 O O . MET A 1 75 ? 12.056 32.109 26.047 1.00 9.41 75 MET A O 1
ATOM 553 N N . LEU A 1 76 ? 11.597 32.189 28.235 1.00 4.85 76 LEU A N 1
ATOM 554 C CA . LEU A 1 76 ? 11.109 33.570 28.172 1.00 4.16 76 LEU A CA 1
ATOM 555 C C . LEU A 1 76 ? 12.258 34.445 28.616 1.00 7.35 76 LEU A C 1
ATOM 556 O O . LEU A 1 76 ? 12.865 34.202 29.658 1.00 6.50 76 LEU A O 1
ATOM 561 N N . SER A 1 77 ? 12.595 35.440 27.804 1.00 4.66 77 SER A N 1
ATOM 562 C CA . SER A 1 77 ? 13.729 36.291 28.119 1.00 3.26 77 SER A CA 1
ATOM 563 C C . SER A 1 77 ? 13.297 37.574 28.821 1.00 6.58 77 SER A C 1
ATOM 564 O O . SER A 1 77 ? 12.415 38.294 28.356 1.00 5.21 77 SER A O 1
ATOM 567 N N . LEU A 1 78 ? 13.919 37.841 29.962 1.00 4.46 78 LEU A N 1
ATOM 568 C CA . LEU A 1 78 ? 13.636 39.066 30.719 1.00 4.66 78 LEU A CA 1
ATOM 569 C C . LEU A 1 78 ? 14.612 40.160 30.301 1.00 7.44 78 LEU A C 1
ATOM 570 O O . LEU A 1 78 ? 15.812 39.925 30.251 1.00 6.82 78 LEU A O 1
ATOM 575 N N . GLY A 1 79 ? 14.120 41.389 30.182 1.00 5.26 79 GLY A N 1
ATOM 576 C CA . GLY A 1 79 ? 15.022 42.536 30.031 1.00 5.40 79 GLY A CA 1
ATOM 577 C C . GLY A 1 79 ? 15.138 43.009 28.589 1.00 8.75 79 GLY A C 1
ATOM 578 O O . GLY A 1 79 ? 14.146 43.415 27.976 1.00 8.77 79 GLY A O 1
ATOM 579 N N . GLY A 1 80 ? 16.359 42.986 28.069 1.00 6.34 80 GLY A N 1
ATOM 580 C CA . GLY A 1 80 ? 16.633 43.494 26.729 1.00 6.74 80 GLY A CA 1
ATOM 581 C C . GLY A 1 80 ? 17.207 44.904 26.797 1.00 11.46 80 GLY A C 1
ATOM 582 O O . GLY A 1 80 ? 17.374 45.470 27.873 1.00 11.09 80 GLY A O 1
ATOM 583 N N . GLY A 1 81 ? 1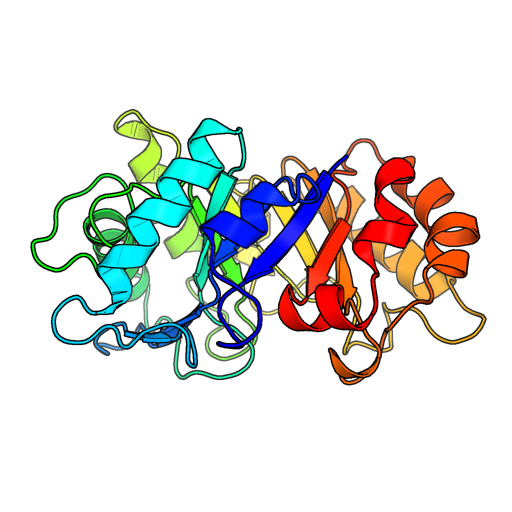7.501 45.475 25.633 1.00 9.24 81 GLY A N 1
ATOM 584 C CA . GLY A 1 81 ? 18.168 46.777 25.558 1.00 9.46 81 GLY A CA 1
ATOM 585 C C . GLY A 1 81 ? 17.282 47.974 25.938 1.00 13.80 81 GLY A C 1
ATOM 586 O O . GLY A 1 81 ? 17.800 49.044 26.257 1.00 13.46 81 GLY A O 1
ATOM 587 N N . ILE A 1 82 ? 15.960 47.798 25.840 1.00 10.69 82 ILE A N 1
ATOM 588 C CA . ILE A 1 82 ? 14.972 48.842 26.107 1.00 11.03 82 ILE A CA 1
ATOM 589 C C . ILE A 1 82 ? 13.952 48.340 27.129 1.00 14.88 82 ILE A C 1
ATOM 590 O O . ILE A 1 82 ? 13.306 47.340 26.909 1.00 13.95 82 ILE A O 1
ATOM 595 N N . GLY A 1 83 ? 13.660 49.123 28.151 1.00 12.90 83 GLY A N 1
ATOM 596 C CA . GLY A 1 83 ? 12.558 48.739 29.031 1.00 13.29 83 GLY A CA 1
ATOM 597 C C . GLY A 1 83 ? 12.778 49.236 30.437 1.00 17.75 83 GLY A C 1
ATOM 598 O O . GLY A 1 83 ? 13.909 49.457 30.842 1.00 17.17 83 GLY A O 1
ATOM 599 N N . SER A 1 84 ? 11.705 49.356 31.207 1.00 15.49 84 SER A N 1
ATOM 600 C CA . SER A 1 84 ? 11.847 49.855 32.572 1.00 15.53 84 SER A CA 1
ATOM 601 C C . SER A 1 84 ? 11.755 48.725 33.584 1.00 20.11 84 SER A C 1
ATOM 602 O O . SER A 1 84 ? 11.258 48.906 34.684 1.00 23.94 84 SER A O 1
ATOM 605 N N . TYR A 1 85 ? 12.496 47.672 33.325 1.00 12.43 85 TYR A N 1
ATOM 606 C CA . TYR A 1 85 ? 12.531 46.539 34.230 1.00 10.15 85 TYR A CA 1
ATOM 607 C C . TYR A 1 85 ? 13.586 46.774 35.313 1.00 12.56 85 TYR A C 1
ATOM 608 O O . TYR A 1 85 ? 14.604 47.419 35.094 1.00 11.42 85 TYR A O 1
ATOM 617 N N . THR A 1 86 ? 13.327 46.279 36.508 1.00 9.56 86 THR A N 1
ATOM 618 C CA . THR A 1 86 ? 14.250 46.476 37.609 1.00 9.39 86 THR A CA 1
ATOM 619 C C . THR A 1 86 ? 13.751 45.526 38.684 1.00 12.61 86 THR A C 1
ATOM 620 O O . THR A 1 86 ? 12.720 44.863 38.494 1.00 12.13 86 THR A O 1
ATOM 624 N N . LEU A 1 87 ? 14.536 45.369 39.748 1.00 9.18 87 LEU A N 1
ATOM 625 C CA . LEU A 1 87 ? 14.047 44.742 40.975 1.00 7.77 87 LEU A CA 1
ATOM 626 C C . LEU A 1 87 ? 14.340 45.728 42.102 1.00 10.87 87 LEU A C 1
ATOM 627 O O . LEU A 1 87 ? 15.486 46.140 42.271 1.00 11.48 87 LEU A O 1
ATOM 632 N N . ALA A 1 88 ? 13.310 46.089 42.869 1.00 7.27 88 ALA A N 1
ATOM 633 C CA . ALA A 1 88 ? 13.423 47.118 43.904 1.00 7.55 88 ALA A CA 1
ATOM 634 C C . ALA A 1 88 ? 13.946 46.570 45.227 1.00 11.19 88 ALA A C 1
ATOM 635 O O . ALA A 1 88 ? 14.377 47.327 46.095 1.00 10.89 88 ALA A O 1
ATOM 637 N N . SER A 1 89 ? 13.792 45.271 45.435 1.00 7.17 89 SER A N 1
ATOM 638 C CA . SER A 1 89 ? 14.101 44.682 46.726 1.00 6.16 89 SER A CA 1
ATOM 639 C C . SER A 1 89 ? 14.100 43.172 46.598 1.00 8.93 89 SER A C 1
ATOM 640 O O . SER A 1 89 ? 13.716 42.625 45.571 1.00 8.72 89 SER A O 1
ATOM 643 N N . GLN A 1 90 ? 14.458 42.486 47.671 1.00 5.23 90 GLN A N 1
ATOM 644 C CA . GLN A 1 90 ? 14.356 41.037 47.672 1.00 5.80 90 GLN A CA 1
ATOM 645 C C . GLN A 1 90 ? 12.891 40.560 47.618 1.00 10.75 90 GLN A C 1
ATOM 646 O O . GLN A 1 90 ? 12.599 39.552 46.980 1.00 10.37 90 GLN A O 1
ATOM 652 N N . ALA A 1 91 ? 11.962 41.329 48.199 1.00 7.82 91 ALA A N 1
ATOM 653 C CA . ALA A 1 91 ? 10.527 41.005 48.097 1.00 7.97 91 ALA A CA 1
ATOM 654 C C . ALA A 1 91 ? 10.064 41.114 46.643 1.00 9.68 91 ALA A C 1
ATOM 655 O O . ALA A 1 91 ? 9.200 40.369 46.197 1.00 8.53 91 ALA A O 1
ATOM 657 N N . ASP A 1 92 ? 10.611 42.087 45.923 1.00 5.95 92 ASP A N 1
ATOM 658 C CA . ASP A 1 92 ? 10.290 42.256 44.495 1.00 5.55 92 ASP A CA 1
ATOM 659 C C . ASP A 1 92 ? 10.752 41.029 43.699 1.00 8.64 92 ASP A C 1
ATOM 660 O O . ASP A 1 92 ? 9.995 40.486 42.885 1.00 7.85 92 ASP A O 1
ATOM 665 N N . ALA A 1 93 ? 11.946 40.529 44.019 1.00 6.69 93 ALA A N 1
ATOM 666 C CA . ALA A 1 93 ? 12.448 39.278 43.418 1.00 6.63 93 ALA A CA 1
ATOM 667 C C . ALA A 1 93 ? 11.457 38.134 43.654 1.00 9.78 93 ALA A C 1
ATOM 668 O O . ALA A 1 93 ? 11.133 37.359 42.749 1.00 8.76 93 ALA A O 1
ATOM 670 N N . LYS A 1 94 ? 10.950 38.038 44.872 1.00 6.32 94 LYS A N 1
ATOM 671 C CA . LYS A 1 94 ? 9.978 37.007 45.184 1.00 5.73 94 LYS A CA 1
ATOM 672 C C . LYS A 1 94 ? 8.653 37.174 44.405 1.00 9.31 94 LYS A C 1
ATOM 673 O O . LYS A 1 94 ? 8.127 36.214 43.826 1.00 8.28 94 LYS A O 1
ATOM 679 N N . ASN A 1 95 ? 8.145 38.401 44.363 1.00 7.04 95 ASN A N 1
ATOM 680 C CA . ASN A 1 95 ? 6.892 38.683 43.663 1.00 7.15 95 ASN A CA 1
ATOM 681 C C . ASN A 1 95 ? 7.043 38.333 42.185 1.00 10.46 95 ASN A C 1
ATOM 682 O O . ASN A 1 95 ? 6.123 37.787 41.565 1.00 9.96 95 ASN A O 1
ATOM 687 N N . VAL A 1 96 ? 8.143 38.789 41.596 1.00 6.87 96 VAL A N 1
ATOM 688 C CA . VAL A 1 96 ? 8.413 38.506 40.182 1.00 6.50 96 VAL A CA 1
ATOM 689 C C . VAL A 1 96 ? 8.555 37.005 39.898 1.00 8.95 96 VAL A C 1
ATOM 690 O O . VAL A 1 96 ? 7.940 36.496 38.962 1.00 8.03 96 VAL A O 1
ATOM 694 N N . ALA A 1 97 ? 9.292 36.280 40.735 1.00 5.42 97 ALA A N 1
ATOM 695 C CA . ALA A 1 97 ? 9.388 34.834 40.560 1.00 5.43 97 ALA A CA 1
ATOM 696 C C . ALA A 1 97 ? 8.006 34.161 40.612 1.00 9.59 97 ALA A C 1
ATOM 697 O O . ALA A 1 97 ? 7.731 33.271 39.818 1.00 7.96 97 ALA A O 1
ATOM 699 N N . ASP A 1 98 ? 7.164 34.542 41.579 1.00 7.00 98 ASP A N 1
ATOM 700 C CA . ASP A 1 98 ? 5.816 33.971 41.696 1.00 6.82 98 ASP A CA 1
ATOM 701 C C . ASP A 1 98 ? 4.960 34.282 40.471 1.00 9.86 98 ASP A C 1
ATOM 702 O O . ASP A 1 98 ? 4.272 33.396 39.957 1.00 8.90 98 ASP A O 1
ATOM 707 N N . TYR A 1 99 ? 5.003 35.539 40.014 1.00 6.97 99 TYR A N 1
ATOM 708 C CA . TYR A 1 99 ? 4.358 35.924 38.747 1.00 6.37 99 TYR A CA 1
ATOM 709 C C . TYR A 1 99 ? 4.795 35.050 37.546 1.00 9.75 99 TYR A C 1
ATOM 710 O O . TYR A 1 99 ? 3.962 34.586 36.759 1.00 9.48 99 TYR A O 1
ATOM 719 N N . LEU A 1 100 ? 6.098 34.842 37.392 1.00 5.94 100 LEU A N 1
ATOM 720 C CA . LEU A 1 100 ? 6.615 34.054 36.274 1.00 6.04 100 LEU A CA 1
ATOM 721 C C . LEU A 1 100 ? 6.180 32.599 36.362 1.00 10.80 100 LEU A C 1
ATOM 722 O O . LEU A 1 100 ? 5.783 31.992 35.353 1.00 9.98 100 LEU A O 1
ATOM 727 N N . TRP A 1 101 ? 6.272 32.029 37.568 1.00 7.82 101 TRP A N 1
ATOM 728 C CA . TRP A 1 101 ? 5.792 30.674 37.805 1.00 8.06 101 TRP A CA 1
ATOM 729 C C . TRP A 1 101 ? 4.328 30.505 37.365 1.00 10.48 101 TRP A C 1
ATOM 730 O O . TRP A 1 101 ? 3.976 29.560 36.642 1.00 8.79 101 TRP A O 1
ATOM 741 N N . ASN A 1 102 ? 3.459 31.381 37.850 1.00 7.57 102 ASN A N 1
ATOM 742 C CA . ASN A 1 102 ? 2.042 31.232 37.560 1.00 7.77 102 ASN A CA 1
ATOM 743 C C . ASN A 1 102 ? 1.626 31.551 36.128 1.00 12.72 102 ASN A C 1
ATOM 744 O O . ASN A 1 102 ? 0.661 30.975 35.626 1.00 11.85 102 ASN A O 1
ATOM 749 N N . ASN A 1 103 ? 2.364 32.447 35.473 1.00 9.59 103 ASN A N 1
ATOM 750 C CA . ASN A 1 103 ? 1.978 32.941 34.157 1.00 8.62 103 ASN A CA 1
ATOM 751 C C . ASN A 1 103 ? 2.697 32.333 32.963 1.00 11.43 103 ASN A C 1
ATOM 752 O O . ASN A 1 103 ? 2.152 32.347 31.862 1.00 10.90 103 ASN A O 1
ATOM 757 N N . PHE A 1 104 ? 3.891 31.771 33.177 1.00 7.37 104 PHE A N 1
ATOM 758 C CA . PHE A 1 104 ? 4.687 31.195 32.080 1.00 6.02 104 PHE A CA 1
ATOM 759 C C . PHE A 1 104 ? 5.157 29.762 32.357 1.00 11.49 104 PHE A C 1
ATOM 760 O O . PHE A 1 104 ? 5.449 29.010 31.437 1.00 11.49 104 PHE A O 1
ATOM 768 N N . LEU A 1 105 ? 5.307 29.409 33.628 1.00 8.74 105 LEU A N 1
ATOM 769 C CA . LEU A 1 105 ? 5.816 28.086 33.991 1.00 8.47 105 LEU A CA 1
ATOM 770 C C . LEU A 1 105 ? 4.675 27.190 34.504 1.00 12.99 105 LEU A C 1
ATOM 771 O O . LEU A 1 105 ? 3.536 27.308 34.056 1.00 12.79 105 LEU A O 1
ATOM 776 N N . GLY A 1 106 ? 4.954 26.380 35.516 1.00 10.27 106 GLY A N 1
ATOM 777 C CA . GLY A 1 106 ? 4.036 25.323 35.913 1.00 10.35 106 GLY A CA 1
ATOM 778 C C . GLY A 1 106 ? 2.926 25.719 36.865 1.00 15.51 106 GLY A C 1
ATOM 779 O O . GLY A 1 106 ? 2.215 24.859 37.353 1.00 15.57 106 GLY A O 1
ATOM 780 N N . GLY A 1 107 ? 2.781 27.006 37.148 1.00 12.16 107 GLY A N 1
ATOM 781 C CA . GLY A 1 107 ? 1.758 27.462 38.071 1.00 12.31 107 GLY A CA 1
ATOM 782 C C . GLY A 1 107 ? 0.454 27.756 37.343 1.00 18.81 107 GLY A C 1
ATOM 783 O O . GLY A 1 107 ? 0.220 27.285 36.235 1.00 17.99 107 GLY A O 1
ATOM 784 N N . LYS A 1 108 ? -0.433 28.474 38.011 1.00 18.32 108 LYS A N 1
ATOM 785 C CA . LYS A 1 108 ? -1.760 28.713 37.464 1.00 19.55 108 LYS A CA 1
ATOM 786 C C . LYS A 1 108 ? -2.087 30.193 37.405 1.00 23.31 108 LYS A C 1
ATOM 787 O O . LYS A 1 108 ? -1.827 30.933 38.346 1.00 22.54 108 LYS A O 1
ATOM 793 N N . SER A 1 109 ? -2.670 30.613 36.290 1.00 20.22 109 SER A N 1
ATOM 794 C CA . SER A 1 109 ? -3.140 31.976 36.126 1.00 20.46 109 SER A CA 1
ATOM 795 C C . SER A 1 109 ? -4.248 31.964 35.072 1.00 27.79 109 SER A C 1
ATOM 796 O O . SER A 1 109 ? -4.269 31.096 34.194 1.00 27.19 109 SER A O 1
ATOM 799 N N . SER A 1 110 ? -5.238 32.831 35.256 1.00 26.42 110 SER A N 1
ATOM 800 C CA . SER A 1 110 ? -6.358 32.939 34.317 1.00 27.26 110 SER A CA 1
ATOM 801 C C . SER A 1 110 ? -5.970 33.843 33.151 1.00 29.94 110 SER A C 1
ATOM 802 O O . SER A 1 110 ? -6.629 33.873 32.121 1.00 31.01 110 SER A O 1
ATOM 805 N N . SER A 1 111 ? -4.842 34.522 33.290 1.00 23.79 111 SER A N 1
ATOM 806 C CA . SER A 1 111 ? -4.402 35.445 32.262 1.00 22.38 111 SER A CA 1
ATOM 807 C C . SER A 1 111 ? -2.953 35.187 31.806 1.00 22.01 111 SER A C 1
ATOM 808 O O . SER A 1 111 ? -2.186 36.130 31.662 1.00 21.89 111 SER A O 1
ATOM 811 N N . ARG A 1 112 ? -2.615 33.940 31.472 1.00 14.85 112 ARG A N 1
ATOM 812 C CA . ARG A 1 112 ? -1.284 33.642 30.932 1.00 12.94 112 ARG A CA 1
ATOM 813 C C . ARG A 1 112 ? -1.103 34.322 29.572 1.00 14.15 112 ARG A C 1
ATOM 814 O O . ARG A 1 112 ? -1.808 33.998 28.618 1.00 12.52 112 ARG A O 1
ATOM 822 N N . PRO A 1 113 ? -0.109 35.202 29.459 1.00 10.94 113 PRO A N 1
ATOM 823 C CA . PRO A 1 113 ? 0.050 36.017 28.241 1.00 10.19 113 PRO A CA 1
ATOM 824 C C . PRO A 1 113 ? 0.324 35.235 26.949 1.00 13.35 113 PRO A C 1
ATOM 825 O O . PRO A 1 113 ? -0.128 35.639 25.871 1.00 11.72 113 PRO A O 1
ATOM 829 N N . LEU A 1 114 ? 1.041 34.113 27.053 1.00 9.90 114 LEU A N 1
ATOM 830 C CA . LEU A 1 114 ? 1.372 33.311 25.860 1.00 9.04 114 LEU A CA 1
ATOM 831 C C . LEU A 1 114 ? 0.555 32.034 25.793 1.00 13.21 114 LEU A C 1
ATOM 832 O O . LEU A 1 114 ? 0.888 31.143 25.027 1.00 13.19 114 LEU A O 1
ATOM 837 N N . GLY A 1 115 ? -0.425 31.903 26.682 1.00 9.75 115 GLY A N 1
ATOM 838 C CA . GLY A 1 115 ? -1.327 30.775 26.633 1.00 9.18 115 GLY A CA 1
ATOM 839 C C . GLY A 1 115 ? -0.926 29.676 27.585 1.00 14.40 115 GLY A C 1
ATOM 840 O O . GLY A 1 115 ? -0.171 29.893 28.521 1.00 14.12 115 GLY A O 1
ATOM 841 N N . ASP A 1 116 ? -1.424 28.479 27.305 1.00 12.57 116 ASP A N 1
ATOM 842 C CA . ASP A 1 116 ? -1.393 27.351 28.233 1.00 13.23 116 ASP A CA 1
ATOM 843 C C . ASP A 1 116 ? -0.059 26.617 28.310 1.00 16.17 116 ASP A C 1
ATOM 844 O O . ASP A 1 116 ? 0.134 25.828 29.226 1.00 15.81 116 ASP A O 1
ATOM 849 N N . ALA A 1 117 ? 0.759 26.714 27.255 1.00 12.10 117 ALA A N 1
ATOM 850 C CA . ALA A 1 117 ? 2.033 26.000 27.225 1.00 11.05 117 ALA A CA 1
ATOM 851 C C . ALA A 1 117 ? 2.896 26.375 28.425 1.00 13.34 117 ALA A C 1
ATOM 852 O O . ALA A 1 117 ? 2.806 27.484 28.951 1.00 12.99 117 ALA A O 1
ATOM 854 N N . VAL A 1 118 ? 3.722 25.432 28.869 1.00 9.27 118 VAL A N 1
ATOM 855 C CA . VAL A 1 118 ? 4.639 25.676 29.981 1.00 8.51 118 VAL A CA 1
ATOM 856 C C . VAL A 1 118 ? 6.036 25.845 29.368 1.00 11.44 118 VAL A C 1
ATOM 857 O O . VAL A 1 118 ? 6.526 24.934 28.696 1.00 10.71 118 VAL A O 1
ATOM 861 N N . LEU A 1 119 ? 6.640 27.025 29.534 1.00 8.16 119 LEU A N 1
ATOM 862 C CA . LEU A 1 119 ? 7.974 27.285 28.982 1.00 7.85 119 LEU A CA 1
ATOM 863 C C . LEU A 1 119 ? 9.025 26.425 29.684 1.00 9.20 119 LEU A C 1
ATOM 864 O O . LEU A 1 119 ? 8.817 25.942 30.795 1.00 8.41 119 LEU A O 1
ATOM 869 N N . ASP A 1 120 ? 10.153 26.194 29.034 1.00 4.45 120 ASP A N 1
ATOM 870 C CA . ASP A 1 120 ? 11.193 25.376 29.674 1.00 3.73 120 ASP A CA 1
ATOM 871 C C . ASP A 1 120 ? 11.967 26.122 30.750 1.00 7.29 120 ASP A C 1
ATOM 872 O O . ASP A 1 120 ? 12.486 25.506 31.671 1.00 7.35 120 ASP A O 1
ATOM 877 N N . GLY A 1 121 ? 12.089 27.437 30.626 1.00 4.67 121 GLY A N 1
ATOM 878 C CA . GLY A 1 121 ? 12.873 28.173 31.616 1.00 4.20 121 GLY A CA 1
ATOM 879 C C . GLY A 1 121 ? 12.836 29.675 31.388 1.00 7.69 121 GLY A C 1
ATOM 880 O O . GLY A 1 121 ? 12.015 30.198 30.612 1.00 7.63 121 GLY A O 1
ATOM 881 N N . ILE A 1 122 ? 13.702 30.368 32.106 1.00 3.03 122 ILE A N 1
ATOM 882 C CA . ILE A 1 122 ? 13.747 31.832 32.059 1.00 2.82 122 ILE A CA 1
ATOM 883 C C . ILE A 1 122 ? 15.174 32.262 31.666 1.00 6.72 122 ILE A C 1
ATOM 884 O O . ILE A 1 122 ? 16.167 31.770 32.226 1.00 6.65 122 ILE A O 1
ATOM 889 N N . ASP A 1 123 ? 15.248 33.199 30.716 1.00 3.30 123 ASP A N 1
ATOM 890 C CA . ASP A 1 123 ? 16.509 33.761 30.248 1.00 1.95 123 ASP A CA 1
ATOM 891 C C . ASP A 1 123 ? 16.689 35.174 30.835 1.00 5.64 123 ASP A C 1
ATOM 892 O O . ASP A 1 123 ? 15.782 36.002 30.798 1.00 5.90 123 ASP A O 1
ATOM 897 N N . PHE A 1 124 ? 17.857 35.428 31.411 1.00 3.74 124 PHE A N 1
ATOM 898 C CA . PHE A 1 124 ? 18.133 36.728 32.047 1.00 3.83 124 PHE A CA 1
ATOM 899 C C . PHE A 1 124 ? 18.941 37.575 31.058 1.00 8.06 124 PHE A C 1
ATOM 900 O O . PHE A 1 124 ? 20.148 37.360 30.882 1.00 7.57 124 PHE A O 1
ATOM 908 N N . ASP A 1 125 ? 18.291 38.552 30.431 1.00 4.33 125 ASP A N 1
ATOM 909 C CA . ASP A 1 125 ? 19.031 39.468 29.556 1.00 4.10 125 ASP A CA 1
ATOM 910 C C . ASP A 1 125 ? 19.023 40.874 30.156 1.00 7.01 125 ASP A C 1
ATOM 911 O O . ASP A 1 125 ? 18.369 41.788 29.653 1.00 6.98 125 ASP A O 1
ATOM 916 N N . ILE A 1 126 ? 19.627 40.991 31.340 1.00 5.00 126 ILE A N 1
ATOM 917 C CA . ILE A 1 126 ? 19.568 42.228 32.116 1.00 4.79 126 ILE A CA 1
ATOM 918 C C . ILE A 1 126 ? 20.742 43.125 31.691 1.00 9.07 126 ILE A C 1
ATOM 919 O O . ILE A 1 126 ? 21.901 42.756 31.885 1.00 8.58 126 ILE A O 1
ATOM 924 N N . GLU A 1 127 ? 20.443 44.282 31.107 1.00 6.32 127 GLU A N 1
ATOM 925 C CA . GLU A 1 127 ? 21.492 45.126 30.521 1.00 6.36 127 GLU A CA 1
ATOM 926 C C . GLU A 1 127 ? 21.640 46.509 31.145 1.00 11.22 127 GLU A C 1
ATOM 927 O O . GLU A 1 127 ? 22.602 47.211 30.866 1.00 11.50 127 GLU A O 1
ATOM 933 N N . HIS A 1 128 ? 20.719 46.874 32.029 1.00 8.79 128 HIS A N 1
ATOM 934 C CA . HIS A 1 128 ? 20.786 48.161 32.718 1.00 8.69 128 HIS A CA 1
ATOM 935 C C . HIS A 1 128 ? 19.808 48.077 33.877 1.00 14.28 128 HIS A C 1
ATOM 936 O O . HIS A 1 128 ? 19.128 47.057 34.067 1.00 12.91 128 HIS A O 1
ATOM 943 N N . GLY A 1 129 ? 19.779 49.130 34.690 1.00 14.01 129 GLY A N 1
ATOM 944 C CA . GLY A 1 129 ? 18.868 49.182 35.827 1.00 14.10 129 GLY A CA 1
ATOM 945 C C . GLY A 1 129 ? 19.599 48.800 37.095 1.00 19.19 129 GLY A C 1
ATOM 946 O O . GLY A 1 129 ? 20.687 49.302 37.362 1.00 19.82 129 GLY A O 1
ATOM 947 N N . SER A 1 130 ? 18.952 47.978 37.910 1.00 16.42 130 SER A N 1
ATOM 948 C CA . SER A 1 130 ? 19.488 47.597 39.204 1.00 16.09 130 SER A CA 1
ATOM 949 C C . SER A 1 130 ? 20.449 46.448 39.016 1.00 17.33 130 SER A C 1
ATOM 950 O O . SER A 1 130 ? 20.230 45.599 38.159 1.00 16.55 130 SER A O 1
ATOM 953 N N . THR A 1 131 ? 21.558 46.472 39.754 1.00 13.50 131 THR A N 1
ATOM 954 C CA . THR A 1 131 ? 22.505 45.359 39.733 1.00 13.10 131 THR A CA 1
ATOM 955 C C . THR A 1 131 ? 22.164 44.385 40.861 1.00 15.88 131 THR A C 1
ATOM 956 O O . THR A 1 131 ? 22.863 43.393 41.084 1.00 15.77 131 THR A O 1
ATOM 960 N N . LEU A 1 132 ? 21.141 44.729 41.644 1.00 11.98 132 LEU A N 1
ATOM 961 C CA . LEU A 1 132 ? 20.819 43.951 42.827 1.00 11.17 132 LEU A CA 1
ATOM 962 C C . LEU A 1 132 ? 19.666 42.992 42.615 1.00 12.37 132 LEU A C 1
ATOM 963 O O . LEU A 1 132 ? 18.731 43.280 41.880 1.00 12.77 132 LEU A O 1
ATOM 968 N N . TYR A 1 133 ? 19.686 41.937 43.415 1.00 8.41 133 TYR A N 1
ATOM 969 C CA . TYR A 1 133 ? 18.581 40.991 43.586 1.00 7.86 133 TYR A CA 1
ATOM 970 C C . TYR A 1 133 ? 18.416 39.935 42.503 1.00 10.84 133 TYR A C 1
ATOM 971 O O . TYR A 1 133 ? 17.544 39.086 42.627 1.00 10.08 133 TYR A O 1
ATOM 980 N N . TRP A 1 134 ? 19.172 40.025 41.407 1.00 7.90 134 TRP A N 1
ATOM 981 C CA . TRP A 1 134 ? 19.028 39.037 40.328 1.00 7.32 134 TRP A CA 1
ATOM 982 C C . TRP A 1 134 ? 19.394 37.639 40.791 1.00 8.67 134 TRP A C 1
ATOM 983 O O . TRP A 1 134 ? 18.835 36.650 40.335 1.00 7.48 134 TRP A O 1
ATOM 994 N N . ASP A 1 135 ? 20.355 37.556 41.702 1.00 6.21 135 ASP A N 1
ATOM 995 C CA . ASP A 1 135 ? 20.668 36.294 42.332 1.00 5.85 135 ASP A CA 1
ATOM 996 C C . ASP A 1 135 ? 19.480 35.726 43.156 1.00 9.82 135 ASP A C 1
ATOM 997 O O . ASP A 1 135 ? 19.206 34.530 43.148 1.00 8.39 135 ASP A O 1
ATOM 1002 N N . ASP A 1 136 ? 18.749 36.582 43.847 1.00 7.33 136 ASP A N 1
ATOM 1003 C CA . ASP A 1 136 ? 17.565 36.117 44.575 1.00 7.15 136 ASP A CA 1
ATOM 1004 C C . ASP A 1 136 ? 16.498 35.615 43.611 1.00 9.48 136 ASP A C 1
ATOM 1005 O O . ASP A 1 136 ? 15.888 34.576 43.848 1.00 7.84 136 ASP A O 1
ATOM 1010 N N . LEU A 1 137 ? 16.300 36.340 42.514 1.00 6.73 137 LEU A N 1
ATOM 1011 C CA . LEU A 1 137 ? 15.331 35.925 41.498 1.00 6.11 137 LEU A CA 1
ATOM 1012 C C . LEU A 1 137 ? 15.659 34.541 40.954 1.00 9.55 137 LEU A C 1
ATOM 1013 O O . LEU A 1 137 ? 14.784 33.670 40.891 1.00 9.05 137 LEU A O 1
ATOM 1018 N N . ALA A 1 138 ? 16.947 34.299 40.722 1.00 7.01 138 ALA A N 1
ATOM 1019 C CA . ALA A 1 138 ? 17.427 32.974 40.280 1.00 6.98 138 ALA A CA 1
ATOM 1020 C C . ALA A 1 138 ? 17.193 31.880 41.329 1.00 10.84 138 ALA A C 1
ATOM 1021 O O . ALA A 1 138 ? 16.705 30.791 41.000 1.00 10.16 138 ALA A O 1
ATOM 1023 N N . ARG A 1 139 ? 17.454 32.194 42.597 1.00 7.15 139 ARG A N 1
ATOM 1024 C CA . ARG A 1 139 ? 17.175 31.252 43.683 1.00 7.38 139 ARG A CA 1
ATOM 1025 C C . ARG A 1 139 ? 15.698 30.896 43.763 1.00 9.67 139 ARG A C 1
ATOM 1026 O O . ARG A 1 139 ? 15.336 29.726 43.888 1.00 9.23 139 ARG A O 1
ATOM 1034 N N . TYR A 1 140 ? 14.850 31.912 43.751 1.00 6.96 140 TYR A N 1
ATOM 1035 C CA . TYR A 1 140 ? 13.424 31.683 43.859 1.00 6.84 140 TYR A CA 1
ATOM 1036 C C . TYR A 1 140 ? 12.898 30.890 42.670 1.00 11.06 140 TYR A C 1
ATOM 1037 O O . TYR A 1 140 ? 12.081 29.996 42.842 1.00 10.80 140 TYR A O 1
ATOM 1046 N N . LEU A 1 141 ? 13.327 31.210 41.455 1.00 7.27 141 LEU A N 1
ATOM 1047 C CA . LEU A 1 141 ? 12.838 30.440 40.306 1.00 6.81 141 LEU A CA 1
ATOM 1048 C C . LEU A 1 141 ? 13.339 29.003 40.400 1.00 11.54 141 LEU A C 1
ATOM 1049 O O . LEU A 1 141 ? 12.615 28.037 40.116 1.00 10.51 141 LEU A O 1
ATOM 1054 N N . SER A 1 142 ? 14.587 28.864 40.819 1.00 8.99 142 SER A N 1
ATOM 1055 C CA . SER A 1 142 ? 15.189 27.539 40.930 1.00 9.65 142 SER A CA 1
ATOM 1056 C C . SER A 1 142 ? 14.480 26.627 41.938 1.00 14.17 142 SER A C 1
ATOM 1057 O O . SER A 1 142 ? 14.314 25.437 41.680 1.00 14.35 142 SER A O 1
ATOM 1060 N N . ALA A 1 143 ? 13.906 27.213 42.986 1.00 11.24 143 ALA A N 1
ATOM 1061 C CA . ALA A 1 143 ? 13.165 26.444 43.993 1.00 11.49 143 ALA A CA 1
ATOM 1062 C C . ALA A 1 143 ? 11.908 25.784 43.430 1.00 14.19 143 ALA A C 1
ATOM 1063 O O . ALA A 1 143 ? 11.514 24.712 43.856 1.00 13.55 143 ALA A O 1
ATOM 1065 N N . TYR A 1 144 ? 11.308 26.410 42.434 1.00 10.21 144 TYR A N 1
ATOM 1066 C CA . TYR A 1 144 ? 10.111 25.876 41.828 1.00 9.84 144 TYR A CA 1
ATOM 1067 C C . TYR A 1 144 ? 10.372 24.563 41.105 1.00 13.87 144 TYR A C 1
ATOM 1068 O O . TYR A 1 144 ? 9.452 23.787 40.911 1.00 13.92 144 TYR A O 1
ATOM 1077 N N . SER A 1 145 ? 11.625 24.290 40.750 1.00 10.16 145 SER A N 1
ATOM 1078 C CA . SER A 1 145 ? 11.967 22.989 40.172 1.00 9.89 145 SER A CA 1
ATOM 1079 C C . SER A 1 145 ? 11.594 21.818 41.082 1.00 14.98 145 SER A C 1
ATOM 1080 O O . SER A 1 145 ? 11.457 20.703 40.599 1.00 13.02 145 SER A O 1
ATOM 1083 N N . LYS A 1 146 ? 11.681 22.043 42.397 1.00 13.71 146 LYS A N 1
ATOM 1084 C CA . LYS A 1 146 ? 11.403 21.022 43.407 1.00 14.52 146 LYS A CA 1
ATOM 1085 C C . LYS A 1 146 ? 9.997 20.447 43.350 1.00 20.86 146 LYS A C 1
ATOM 1086 O O . LYS A 1 146 ? 9.743 19.366 43.880 1.00 21.67 146 LYS A O 1
ATOM 1092 N N . GLN A 1 147 ? 9.100 21.133 42.654 1.00 17.91 147 GLN A N 1
ATOM 1093 C CA . GLN A 1 147 ? 7.748 20.630 42.465 1.00 18.67 147 GLN A CA 1
ATOM 1094 C C . GLN A 1 147 ? 7.622 19.517 41.428 1.00 27.70 147 GLN A C 1
ATOM 1095 O O . GLN A 1 147 ? 6.620 18.806 41.397 1.00 28.23 147 GLN A O 1
ATOM 1101 N N . GLY A 1 148 ? 8.678 19.292 40.654 1.00 26.20 148 GLY A N 1
ATOM 1102 C CA . GLY A 1 148 ? 8.694 18.155 39.749 1.00 26.33 148 GLY A CA 1
ATOM 1103 C C . GLY A 1 148 ? 9.327 18.433 38.393 1.00 29.03 148 GLY A C 1
ATOM 1104 O O . GLY A 1 148 ? 10.002 17.562 37.838 1.00 31.34 148 GLY A O 1
ATOM 1105 N N . LYS A 1 149 ? 8.981 19.564 37.789 1.00 21.26 149 LYS A N 1
ATOM 1106 C CA . LYS A 1 149 ? 9.499 19.876 36.458 1.00 19.88 149 LYS A CA 1
ATOM 1107 C C . LYS A 1 149 ? 10.585 20.942 36.521 1.00 21.75 149 LYS A C 1
ATOM 1108 O O . LYS A 1 149 ? 10.361 22.046 37.021 1.00 20.84 149 LYS A O 1
ATOM 1114 N N . LYS A 1 150 ? 11.748 20.616 35.963 1.00 17.07 150 LYS A N 1
ATOM 1115 C CA . LYS A 1 150 ? 12.885 21.536 35.953 1.00 15.39 150 LYS A CA 1
ATOM 1116 C C . LYS A 1 150 ? 12.549 22.889 35.333 1.00 15.87 150 LYS A C 1
ATOM 1117 O O . LYS A 1 150 ? 12.125 22.983 34.174 1.00 15.05 150 LYS A O 1
ATOM 1123 N N . VAL A 1 151 ? 12.923 23.943 36.040 1.00 10.08 151 VAL A N 1
ATOM 1124 C CA . VAL A 1 151 ? 12.913 25.272 35.448 1.00 8.55 151 VAL A CA 1
ATOM 1125 C C . VAL A 1 151 ? 14.363 25.609 35.002 1.00 11.09 151 VAL A C 1
ATOM 1126 O O . VAL A 1 151 ? 15.233 25.841 35.842 1.00 11.48 151 VAL A O 1
ATOM 1130 N N . TYR A 1 152 ? 14.624 25.620 33.695 1.00 6.40 152 TYR A N 1
ATOM 1131 C CA . TYR A 1 152 ? 15.948 25.965 33.184 1.00 6.07 152 TYR A CA 1
ATOM 1132 C C . TYR A 1 152 ? 16.229 27.442 33.424 1.00 8.97 152 TYR A C 1
ATOM 1133 O O . TYR A 1 152 ? 15.329 28.276 33.326 1.00 7.95 152 TYR A O 1
ATOM 1142 N N . LEU A 1 153 ? 17.475 27.747 33.762 1.00 5.23 153 LEU A N 1
ATOM 1143 C CA . LEU A 1 153 ? 17.914 29.139 33.938 1.00 5.20 153 LEU A CA 1
ATOM 1144 C C . LEU A 1 153 ? 19.018 29.448 32.939 1.00 6.17 153 LEU A C 1
ATOM 1145 O O . LEU A 1 153 ? 20.017 28.731 32.879 1.00 5.01 153 LEU A O 1
ATOM 1150 N N . THR A 1 154 ? 18.818 30.493 32.144 1.00 2.81 154 THR A N 1
ATOM 1151 C CA . THR A 1 154 ? 19.827 30.903 31.172 1.00 2.54 154 THR A CA 1
ATOM 1152 C C . THR A 1 154 ? 20.124 32.394 31.313 1.00 5.57 154 THR A C 1
ATOM 1153 O O . THR A 1 154 ? 19.367 33.134 31.962 1.00 3.49 154 THR A O 1
ATOM 1157 N N . ALA A 1 155 ? 21.274 32.812 30.786 1.00 4.20 155 ALA A N 1
ATOM 1158 C CA . ALA A 1 155 ? 21.672 34.209 30.916 1.00 4.06 155 ALA A CA 1
ATOM 1159 C C . ALA A 1 155 ? 22.434 34.687 29.690 1.00 7.15 155 ALA A C 1
ATOM 1160 O O . ALA A 1 155 ? 23.215 33.938 29.105 1.00 6.06 155 ALA A O 1
ATOM 1162 N N . ALA A 1 156 ? 22.291 35.981 29.414 1.00 5.20 156 ALA A N 1
ATOM 1163 C CA . ALA A 1 156 ? 22.988 36.652 28.331 1.00 4.54 156 ALA A CA 1
ATOM 1164 C C . ALA A 1 156 ? 23.823 37.845 28.845 1.00 7.05 156 ALA A C 1
ATOM 1165 O O . ALA A 1 156 ? 23.564 38.999 28.471 1.00 5.32 156 ALA A O 1
ATOM 1167 N N . PRO A 1 157 ? 24.866 37.571 29.641 1.00 5.52 157 PRO A N 1
ATOM 1168 C CA . PRO A 1 157 ? 25.757 38.654 30.088 1.00 4.99 157 PRO A CA 1
ATOM 1169 C C . PRO A 1 157 ? 26.511 39.245 28.895 1.00 8.75 157 PRO A C 1
ATOM 1170 O O . PRO A 1 157 ? 26.681 38.596 27.867 1.00 7.99 157 PRO A O 1
ATOM 1174 N N . GLN A 1 158 ? 26.991 40.471 29.038 1.00 5.11 158 GLN A N 1
ATOM 1175 C CA . GLN A 1 158 ? 27.870 41.016 28.023 1.00 5.27 158 GLN A CA 1
ATOM 1176 C C . GLN A 1 158 ? 29.281 40.522 28.274 1.00 8.73 158 GLN A C 1
ATOM 1177 O O . GLN A 1 158 ? 29.585 40.020 29.354 1.00 7.63 158 GLN A O 1
ATOM 1183 N N . CYS A 1 159 ? 30.127 40.571 27.255 1.00 5.72 159 CYS A N 1
ATOM 1184 C CA . CYS A 1 159 ? 31.423 39.930 27.376 1.00 4.82 159 CYS A CA 1
ATOM 1185 C C . CYS A 1 159 ? 32.425 40.471 28.414 1.00 8.88 159 CYS A C 1
ATOM 1186 O O . CYS A 1 159 ? 33.258 39.702 28.873 1.00 8.47 159 CYS A O 1
ATOM 1189 N N . PRO A 1 160 ? 32.387 41.748 28.808 1.00 6.21 160 PRO A N 1
ATOM 1190 C CA . PRO A 1 160 ? 33.362 42.164 29.814 1.00 6.19 160 PRO A CA 1
ATOM 1191 C C . PRO A 1 160 ? 33.139 41.402 31.132 1.00 11.69 160 PRO A C 1
ATOM 1192 O O . PRO A 1 160 ? 32.014 41.322 31.630 1.00 11.93 160 PRO A O 1
ATOM 1196 N N . PHE A 1 161 ? 34.175 40.732 31.626 1.00 8.13 161 PHE A N 1
ATOM 1197 C CA . PHE A 1 161 ? 34.022 39.888 32.801 1.00 7.64 161 PHE A CA 1
ATOM 1198 C C . PHE A 1 161 ? 34.618 40.589 34.006 1.00 12.54 161 PHE A C 1
ATOM 1199 O O . PHE A 1 161 ? 35.719 41.109 33.895 1.00 12.08 161 PHE A O 1
ATOM 1207 N N . PRO A 1 162 ? 33.949 40.558 35.166 1.00 10.20 162 PRO A N 1
ATOM 1208 C CA . PRO A 1 162 ? 32.606 39.979 35.357 1.00 9.56 162 PRO A CA 1
ATOM 1209 C C . PRO A 1 162 ? 31.512 40.964 34.955 1.00 11.01 162 PRO A C 1
ATOM 1210 O O . PRO A 1 162 ? 31.727 42.187 34.968 1.00 10.56 162 PRO A O 1
ATOM 1214 N N . ASP A 1 163 ? 30.328 40.434 34.652 1.00 5.86 163 ASP A N 1
ATOM 1215 C CA . ASP A 1 163 ? 29.200 41.262 34.241 1.00 4.92 163 ASP A CA 1
ATOM 1216 C C . ASP A 1 163 ? 28.603 42.008 35.441 1.00 9.76 163 ASP A C 1
ATOM 1217 O O . ASP A 1 163 ? 28.381 41.423 36.502 1.00 8.60 163 ASP A O 1
ATOM 1222 N N . ARG A 1 164 ? 28.467 43.329 35.302 1.00 8.36 164 ARG A N 1
ATOM 1223 C CA . ARG A 1 164 ? 28.013 44.182 36.390 1.00 9.10 164 ARG A CA 1
ATOM 1224 C C . ARG A 1 164 ? 26.611 43.809 36.883 1.00 12.39 164 ARG A C 1
ATOM 1225 O O . ARG A 1 164 ? 26.306 43.927 38.069 1.00 12.74 164 ARG A O 1
ATOM 1233 N N . TYR A 1 165 ? 25.745 43.368 35.976 1.00 8.23 165 TYR A N 1
ATOM 1234 C CA . TYR A 1 165 ? 24.370 43.012 36.345 1.00 7.40 165 TYR A CA 1
ATOM 1235 C C . TYR A 1 165 ? 24.192 41.563 36.774 1.00 10.78 165 TYR A C 1
ATOM 1236 O O . TYR A 1 165 ? 23.440 41.282 37.700 1.00 11.12 165 TYR A O 1
ATOM 1245 N N . LEU A 1 166 ? 24.863 40.643 36.086 1.00 6.80 166 LEU A N 1
ATOM 1246 C CA . LEU A 1 166 ? 24.601 39.213 36.246 1.00 6.06 166 LEU A CA 1
ATOM 1247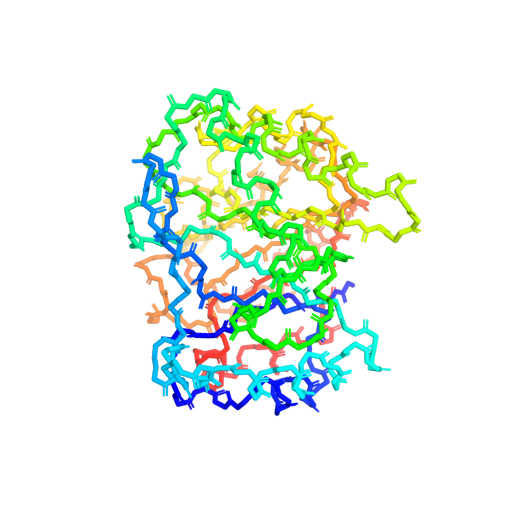 C C . LEU A 1 166 ? 25.729 38.442 36.929 1.00 9.06 166 LEU A C 1
ATOM 1248 O O . LEU A 1 166 ? 25.581 37.251 37.212 1.00 7.57 166 LEU A O 1
ATOM 1253 N N . GLY A 1 167 ? 26.807 39.130 37.303 1.00 6.82 167 GLY A N 1
ATOM 1254 C CA . GLY A 1 167 ? 27.959 38.448 37.904 1.00 6.52 167 GLY A CA 1
ATOM 1255 C C . GLY A 1 167 ? 27.594 37.639 39.160 1.00 9.67 167 GLY A C 1
ATOM 1256 O O . GLY A 1 167 ? 28.049 36.512 39.328 1.00 9.06 167 GLY A O 1
ATOM 1257 N N . THR A 1 168 ? 26.864 38.258 40.085 1.00 6.35 168 THR A N 1
ATOM 1258 C CA . THR A 1 168 ? 26.492 37.600 41.347 1.00 5.73 168 THR A CA 1
ATOM 1259 C C . THR A 1 168 ? 25.540 36.415 41.119 1.00 9.17 168 THR A C 1
ATOM 1260 O O . THR A 1 168 ? 25.679 35.346 41.731 1.00 9.10 168 THR A O 1
ATOM 1264 N N . ALA A 1 169 ? 24.546 36.639 40.262 1.00 6.59 169 ALA A N 1
ATOM 1265 C CA . ALA A 1 169 ? 23.621 35.588 39.864 1.00 5.80 169 ALA A CA 1
ATOM 1266 C C . ALA A 1 169 ? 24.351 34.396 39.223 1.00 7.95 169 ALA A C 1
ATOM 1267 O O . ALA A 1 169 ? 24.091 33.243 39.572 1.00 7.11 169 ALA A O 1
ATOM 1269 N N . LEU A 1 170 ? 25.356 34.671 38.389 1.00 5.78 170 LEU A N 1
ATOM 1270 C CA . LEU A 1 170 ? 26.080 33.582 37.728 1.00 5.81 170 LEU A CA 1
ATOM 1271 C C . LEU A 1 170 ? 26.981 32.849 38.722 1.00 10.86 170 LEU A C 1
ATOM 1272 O O . LEU A 1 170 ? 27.197 31.650 38.595 1.00 10.51 170 LEU A O 1
ATOM 1277 N N . ASN A 1 171 ? 27.444 33.562 39.745 1.00 7.79 171 ASN A N 1
ATOM 1278 C CA . ASN A 1 171 ? 28.274 32.958 40.792 1.00 7.84 171 ASN A CA 1
ATOM 1279 C C . ASN A 1 171 ? 27.456 31.944 41.616 1.00 13.74 171 ASN A C 1
ATOM 1280 O O . ASN A 1 171 ? 28.024 31.146 42.351 1.00 13.87 171 ASN A O 1
ATOM 1285 N N . THR A 1 172 ? 26.128 32.010 41.555 1.00 10.63 172 THR A N 1
ATOM 1286 C CA . THR A 1 172 ? 25.326 31.057 42.322 1.00 10.27 172 THR A CA 1
ATOM 1287 C C . THR A 1 172 ? 25.539 29.617 41.823 1.00 14.60 172 THR A C 1
ATOM 1288 O O . THR A 1 172 ? 25.202 28.666 42.523 1.00 14.24 172 THR A O 1
ATOM 1292 N N . GLY A 1 173 ? 25.952 29.449 40.573 1.00 10.99 173 GLY A N 1
ATOM 1293 C CA . GLY A 1 173 ? 26.063 28.109 39.997 1.00 10.48 173 GLY A CA 1
ATOM 1294 C C . GLY A 1 173 ? 24.707 27.461 39.620 1.00 14.00 173 GLY A C 1
ATOM 1295 O O . GLY A 1 173 ? 24.664 26.292 39.230 1.00 14.60 173 GLY A O 1
ATOM 1296 N N . LEU A 1 174 ? 23.660 28.275 39.517 1.00 9.74 174 LEU A N 1
ATOM 1297 C CA . LEU A 1 174 ? 22.332 27.786 39.146 1.00 9.44 174 LEU A CA 1
ATOM 1298 C C . LEU A 1 174 ? 22.033 27.787 37.629 1.00 12.41 174 LEU A C 1
ATOM 1299 O O . LEU A 1 174 ? 21.006 27.263 37.177 1.00 12.40 174 LEU A O 1
ATOM 1304 N N . PHE A 1 175 ? 22.865 28.459 36.849 1.00 7.29 175 PHE A N 1
ATOM 1305 C CA . PHE A 1 175 ? 22.555 28.624 35.440 1.00 6.11 175 PHE A CA 1
ATOM 1306 C C . PHE A 1 175 ? 22.932 27.421 34.590 1.00 11.12 175 PHE A C 1
ATOM 1307 O O . PHE A 1 175 ? 24.032 26.871 34.693 1.00 12.04 175 PHE A O 1
ATOM 1315 N N . ASP A 1 176 ? 22.006 27.022 33.733 1.00 7.17 176 ASP A N 1
ATOM 1316 C CA . ASP A 1 176 ? 22.215 25.881 32.844 1.00 6.30 176 ASP A CA 1
ATOM 1317 C C . ASP A 1 176 ? 23.031 26.298 31.616 1.00 9.67 176 ASP A C 1
ATOM 1318 O O . ASP A 1 176 ? 23.955 25.601 31.225 1.00 8.96 176 ASP A O 1
ATOM 1323 N N . TYR A 1 177 ? 22.617 27.378 30.963 1.00 6.12 177 TYR A N 1
ATOM 1324 C CA . TYR A 1 177 ? 23.267 27.835 29.726 1.00 5.61 177 TYR A CA 1
ATOM 1325 C C . TYR A 1 177 ? 23.511 29.319 29.782 1.00 8.09 177 TYR A C 1
ATOM 1326 O O . TYR A 1 177 ? 22.642 30.087 30.172 1.00 8.18 177 TYR A O 1
ATOM 1335 N N . VAL A 1 178 ? 24.707 29.720 29.390 1.00 5.24 178 VAL A N 1
ATOM 1336 C CA . VAL A 1 178 ? 25.070 31.132 29.399 1.00 4.95 178 VAL A CA 1
ATOM 1337 C C . VAL A 1 178 ? 25.573 31.489 27.995 1.00 8.79 178 VAL A C 1
ATOM 1338 O O . VAL A 1 178 ? 26.536 30.871 27.517 1.00 8.88 178 VAL A O 1
ATOM 1342 N N . TRP A 1 179 ? 24.892 32.423 27.317 1.00 4.50 179 TRP A N 1
ATOM 1343 C CA . TRP A 1 179 ? 25.314 32.826 25.973 1.00 3.99 179 TRP A CA 1
ATOM 1344 C C . TRP A 1 179 ? 25.872 34.225 26.098 1.00 7.10 179 TRP A C 1
ATOM 1345 O O . TRP A 1 179 ? 25.106 35.175 26.296 1.00 6.82 179 TRP A O 1
ATOM 1356 N N . VAL A 1 180 ? 27.202 34.330 26.137 1.00 3.97 180 VAL A N 1
ATOM 1357 C CA . VAL A 1 180 ? 27.868 35.616 26.365 1.00 2.82 180 VAL A CA 1
ATOM 1358 C C . VAL A 1 180 ? 27.784 36.474 25.114 1.00 6.96 180 VAL A C 1
ATOM 1359 O O . VAL A 1 180 ? 27.979 35.973 23.992 1.00 6.89 180 VAL A O 1
ATOM 1363 N N . GLN A 1 181 ? 27.428 37.749 25.277 1.00 3.98 181 GLN A N 1
ATOM 1364 C CA . GLN A 1 181 ? 27.305 38.642 24.094 1.00 3.79 181 GLN A CA 1
ATOM 1365 C C . GLN A 1 181 ? 28.673 39.222 23.739 1.00 7.10 181 GLN A C 1
ATOM 1366 O O . GLN A 1 181 ? 29.163 40.143 24.404 1.00 6.42 181 GLN A O 1
ATOM 1372 N N . PHE A 1 182 ? 29.298 38.667 22.708 1.00 4.20 182 PHE A N 1
ATOM 1373 C CA . PHE A 1 182 ? 30.600 39.173 22.231 1.00 4.36 182 PHE A CA 1
ATOM 1374 C C . PHE A 1 182 ? 30.421 40.258 21.150 1.00 8.50 182 PHE A C 1
ATOM 1375 O O . PHE A 1 182 ? 30.895 40.103 20.014 1.00 8.67 182 PHE A O 1
ATOM 1383 N N . TYR A 1 183 ? 29.653 41.298 21.484 1.00 5.22 183 TYR A N 1
ATOM 1384 C CA . TYR A 1 183 ? 29.390 42.413 20.569 1.00 4.74 183 TYR A CA 1
ATOM 1385 C C . TYR A 1 183 ? 28.956 43.634 21.383 1.00 9.66 183 TYR A C 1
ATOM 1386 O O . TYR A 1 183 ? 28.650 43.522 22.569 1.00 10.05 183 TYR A O 1
ATOM 1395 N N . ASN A 1 184 ? 28.902 44.789 20.733 1.00 5.84 184 ASN A N 1
ATOM 1396 C CA . ASN A 1 184 ? 28.710 46.060 21.423 1.00 5.70 184 ASN A CA 1
ATOM 1397 C C . ASN A 1 184 ? 29.679 46.294 22.564 1.00 9.57 184 ASN A C 1
ATOM 1398 O O . ASN A 1 184 ? 29.360 47.048 23.489 1.00 8.73 184 ASN A O 1
ATOM 1403 N N . ASN A 1 185 ? 30.841 45.652 22.514 1.00 6.15 185 ASN A N 1
ATOM 1404 C CA . ASN A 1 185 ? 31.841 45.796 23.582 1.00 5.97 185 ASN A CA 1
ATOM 1405 C C . ASN A 1 185 ? 33.258 45.655 23.012 1.00 9.66 185 ASN A C 1
ATOM 1406 O O . ASN A 1 185 ? 33.765 44.545 22.904 1.00 8.06 185 ASN A O 1
ATOM 1411 N N . PRO A 1 186 ? 33.857 46.762 22.561 1.00 7.31 186 PRO A N 1
ATOM 1412 C CA . PRO A 1 186 ? 35.143 46.696 21.851 1.00 7.23 186 PRO A CA 1
ATOM 1413 C C . PRO A 1 186 ? 36.241 45.817 22.483 1.00 10.07 186 PRO A C 1
ATOM 1414 O O . PRO A 1 186 ? 36.940 45.096 21.788 1.00 9.07 186 PRO A O 1
ATOM 1418 N N . PRO A 1 187 ? 36.412 45.865 23.797 1.00 8.48 187 PRO A N 1
ATOM 1419 C CA . PRO A 1 187 ? 37.555 45.163 24.386 1.00 8.83 187 PRO A CA 1
ATOM 1420 C C . PRO A 1 187 ? 37.477 43.636 24.323 1.00 11.47 187 PRO A C 1
ATOM 1421 O O . PRO A 1 187 ? 38.495 42.957 24.482 1.00 10.54 187 PRO A O 1
ATOM 1425 N N . CYS A 1 188 ? 36.287 43.087 24.086 1.00 6.18 188 CYS A N 1
ATOM 1426 C CA . CYS A 1 188 ? 36.158 41.628 24.078 1.00 5.67 188 CYS A CA 1
ATOM 1427 C C . CYS A 1 188 ? 35.478 41.068 22.833 1.00 11.96 188 CYS A C 1
ATOM 1428 O O . CYS A 1 188 ? 35.109 39.899 22.802 1.00 13.41 188 CYS A O 1
ATOM 1431 N N . GLN A 1 189 ? 35.305 41.900 21.816 1.00 7.89 189 GLN A N 1
ATOM 1432 C CA . GLN A 1 189 ? 34.656 41.449 20.604 1.00 7.16 189 GLN A CA 1
ATOM 1433 C C . GLN A 1 189 ? 35.669 41.328 19.476 1.00 11.34 189 GLN A C 1
ATOM 1434 O O . GLN A 1 189 ? 36.834 41.698 19.628 1.00 10.11 189 GLN A O 1
ATOM 1440 N N . TYR A 1 190 ? 35.210 40.774 18.360 1.00 9.95 190 TYR A N 1
ATOM 1441 C CA . TYR A 1 190 ? 35.982 40.689 17.122 1.00 10.75 190 TYR A CA 1
ATOM 1442 C C . TYR A 1 190 ? 36.169 42.076 16.534 1.00 16.85 190 TYR A C 1
ATOM 1443 O O . TYR A 1 190 ? 35.235 42.850 16.456 1.00 16.99 190 TYR A O 1
ATOM 1452 N N . SER A 1 191 ? 37.393 42.389 16.125 1.00 15.74 191 SER A N 1
ATOM 1453 C CA . SER A 1 191 ? 37.654 43.565 15.315 1.00 17.21 191 SER A CA 1
ATOM 1454 C C . SER A 1 191 ? 38.564 43.120 14.173 1.00 24.84 191 SER A C 1
ATOM 1455 O O . SER A 1 191 ? 39.217 42.072 14.271 1.00 23.97 191 SER A O 1
ATOM 1458 N N . SER A 1 192 ? 38.368 43.759 13.022 1.00 24.58 192 SER A N 1
ATOM 1459 C CA . SER A 1 192 ? 39.066 43.431 11.785 1.00 25.89 192 SER A CA 1
ATOM 1460 C C . SER A 1 192 ? 40.515 43.014 11.985 1.00 30.08 192 SER A C 1
ATOM 1461 O O . SER A 1 192 ? 41.311 43.734 12.595 1.00 29.31 192 SER A O 1
ATOM 1464 N N . GLY A 1 193 ? 40.776 41.754 11.654 1.00 27.74 193 GLY A N 1
ATOM 1465 C CA . GLY A 1 193 ? 42.113 41.172 11.740 1.00 28.11 193 GLY A CA 1
ATOM 1466 C C . GLY A 1 193 ? 42.468 40.594 13.108 1.00 32.50 193 GLY A C 1
ATOM 1467 O O . GLY A 1 193 ? 43.442 39.850 13.243 1.00 33.87 193 GLY A O 1
ATOM 1468 N N . ASN A 1 194 ? 41.711 40.968 14.132 1.00 26.00 194 ASN A N 1
ATOM 1469 C CA . ASN A 1 194 ? 42.101 40.642 15.493 1.00 23.59 194 ASN A CA 1
ATOM 1470 C C . ASN A 1 194 ? 41.106 39.713 16.160 1.00 23.13 194 ASN A C 1
ATOM 1471 O O . ASN A 1 194 ? 40.009 40.126 16.517 1.00 21.90 194 ASN A O 1
ATOM 1476 N N . ILE A 1 195 ? 41.524 38.485 16.418 1.00 17.79 195 ILE A N 1
ATOM 1477 C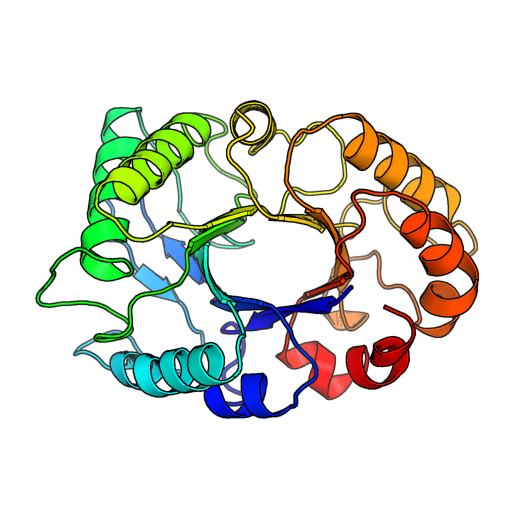 CA . ILE A 1 195 ? 40.667 37.583 17.161 1.00 17.19 195 ILE A CA 1
ATOM 1478 C C . ILE A 1 195 ? 41.121 37.415 18.619 1.00 18.71 195 ILE A C 1
ATOM 1479 O O . ILE A 1 195 ? 40.483 36.700 19.387 1.00 17.68 195 ILE A O 1
ATOM 1484 N N . ASN A 1 196 ? 42.226 38.048 19.005 1.00 13.91 196 ASN A N 1
ATOM 1485 C CA . ASN A 1 196 ? 42.762 37.861 20.359 1.00 13.47 196 ASN A CA 1
ATOM 1486 C C . ASN A 1 196 ? 41.807 38.268 21.466 1.00 14.25 196 ASN A C 1
ATOM 1487 O O . ASN A 1 196 ? 41.848 37.703 22.557 1.00 14.06 196 ASN A O 1
ATOM 1492 N N . ASN A 1 197 ? 41.148 39.404 21.269 1.00 9.99 197 ASN A N 1
ATOM 1493 C CA . ASN A 1 197 ? 40.294 39.962 22.312 1.00 9.40 197 ASN A CA 1
ATOM 1494 C C . ASN A 1 197 ? 39.130 39.039 22.603 1.00 12.23 197 ASN A C 1
ATOM 1495 O O . ASN A 1 197 ? 38.764 38.829 23.745 1.00 11.80 197 ASN A O 1
ATOM 1500 N N . ILE A 1 198 ? 38.556 38.474 21.557 1.00 9.02 198 ILE A N 1
ATOM 1501 C CA . ILE A 1 198 ? 37.454 37.535 21.746 1.00 9.61 198 ILE A CA 1
ATOM 1502 C C . ILE A 1 198 ? 37.900 36.184 22.326 1.00 12.37 198 ILE A C 1
ATOM 1503 O O . ILE A 1 198 ? 37.292 35.700 23.280 1.00 11.96 198 ILE A O 1
ATOM 1508 N N . ILE A 1 199 ? 39.046 35.660 21.896 1.00 9.03 199 ILE A N 1
ATOM 1509 C CA . ILE A 1 199 ? 39.497 34.368 22.427 1.00 9.40 199 ILE A CA 1
ATOM 1510 C C . ILE A 1 199 ? 39.912 34.539 23.881 1.00 12.15 199 ILE A C 1
ATOM 1511 O O . ILE A 1 199 ? 39.568 33.746 24.748 1.00 11.52 199 ILE A O 1
ATOM 1516 N N . ASN A 1 200 ? 40.552 35.659 24.162 1.00 8.66 200 ASN A N 1
ATOM 1517 C CA . ASN A 1 200 ? 41.017 35.921 25.488 1.00 8.39 200 ASN A CA 1
ATOM 1518 C C . ASN A 1 200 ? 39.845 35.995 26.473 1.00 11.91 200 ASN A C 1
ATOM 1519 O O . ASN A 1 200 ? 39.901 35.488 27.601 1.00 10.97 200 ASN A O 1
ATOM 1524 N N . SER A 1 201 ? 38.785 36.657 26.036 1.00 9.48 201 SER A N 1
ATOM 1525 C CA . SER A 1 201 ? 37.552 36.817 26.812 1.00 8.68 201 SER A CA 1
ATOM 1526 C C . SER A 1 201 ? 36.822 35.463 26.971 1.00 11.71 201 SER A C 1
ATOM 1527 O O . SER A 1 201 ? 36.367 35.096 28.060 1.00 10.95 201 SER A O 1
ATOM 1530 N N . TRP A 1 202 ? 36.748 34.709 25.885 1.00 8.16 202 TRP A N 1
ATOM 1531 C CA . TRP A 1 202 ? 36.154 33.379 25.955 1.00 8.19 202 TRP A CA 1
ATOM 1532 C C . TRP A 1 202 ? 36.884 32.546 27.025 1.00 13.04 202 TRP A C 1
ATOM 1533 O O . TRP A 1 202 ? 36.256 31.851 27.834 1.00 11.17 202 TRP A O 1
ATOM 1544 N N . ASN A 1 203 ? 38.210 32.614 27.039 1.00 10.86 203 ASN A N 1
ATOM 1545 C CA . ASN A 1 203 ? 38.976 31.855 28.033 1.00 11.39 203 ASN A CA 1
ATOM 1546 C C . ASN A 1 203 ? 38.632 32.277 29.451 1.00 15.43 203 ASN A C 1
ATOM 1547 O O . ASN A 1 203 ? 38.563 31.445 30.348 1.00 15.60 203 ASN A O 1
ATOM 1552 N N . ARG A 1 204 ? 38.372 33.564 29.655 1.00 11.97 204 ARG A N 1
ATOM 1553 C CA . ARG A 1 204 ? 38.014 34.041 30.993 1.00 12.12 204 ARG A CA 1
ATOM 1554 C C . ARG A 1 204 ? 36.686 33.440 31.431 1.00 14.22 204 ARG A C 1
ATOM 1555 O O . ARG A 1 204 ? 36.521 32.983 32.558 1.00 14.12 204 ARG A O 1
ATOM 1563 N N . TRP A 1 205 ? 35.702 33.545 30.559 1.00 9.66 205 TRP A N 1
ATOM 1564 C CA . TRP A 1 205 ? 34.364 33.075 30.871 1.00 8.80 205 TRP A CA 1
ATOM 1565 C C . TRP A 1 205 ? 34.340 31.575 31.172 1.00 13.48 205 TRP A C 1
ATOM 1566 O O . TRP A 1 205 ? 33.660 31.137 32.109 1.00 13.03 205 TRP A O 1
ATOM 1577 N N . THR A 1 206 ? 34.941 30.790 30.280 1.00 9.82 206 THR A N 1
ATOM 1578 C CA . THR A 1 206 ? 34.875 29.342 30.401 1.00 9.98 206 THR A CA 1
ATOM 1579 C C . THR A 1 206 ? 35.641 28.804 31.598 1.00 16.45 206 THR A C 1
ATOM 1580 O O . THR A 1 206 ? 35.227 27.829 32.207 1.00 17.67 206 THR A O 1
ATOM 1584 N N . THR A 1 207 ? 36.662 29.523 32.035 1.00 13.27 207 THR A N 1
ATOM 1585 C CA . THR A 1 207 ? 37.390 29.120 33.231 1.00 14.04 207 THR A CA 1
ATOM 1586 C C . THR A 1 207 ? 36.808 29.632 34.551 1.00 20.19 207 THR A C 1
ATOM 1587 O O . THR A 1 207 ? 37.058 29.061 35.607 1.00 20.24 207 THR A O 1
ATOM 1591 N N . SER A 1 208 ? 35.923 30.615 34.472 1.00 17.96 208 SER A N 1
ATOM 1592 C CA . SER A 1 208 ? 35.497 31.371 35.642 1.00 18.55 208 SER A CA 1
ATOM 1593 C C . SER A 1 208 ? 34.123 31.049 36.224 1.00 25.07 208 SER A C 1
ATOM 1594 O O . SER A 1 208 ? 33.847 31.367 37.380 1.00 25.66 208 SER A O 1
ATOM 1597 N N . ILE A 1 209 ? 33.190 30.599 35.406 1.00 21.83 209 ILE A N 1
ATOM 1598 C CA . ILE A 1 209 ? 31.870 30.393 35.975 1.00 21.80 209 ILE A CA 1
ATOM 1599 C C . ILE A 1 209 ? 31.408 28.941 35.874 1.00 23.74 209 ILE A C 1
ATOM 1600 O O . ILE A 1 209 ? 31.897 28.171 35.034 1.00 21.23 209 ILE A O 1
ATOM 1605 N N . ASN A 1 210 ? 30.602 28.544 36.850 1.00 21.31 210 ASN A N 1
ATOM 1606 C CA . ASN A 1 210 ? 30.023 27.205 36.871 1.00 22.15 210 ASN A CA 1
ATOM 1607 C C . ASN A 1 210 ? 28.624 27.287 36.294 1.00 25.73 210 ASN A C 1
ATOM 1608 O O . ASN A 1 210 ? 27.693 27.758 36.961 1.00 25.82 210 ASN A O 1
ATOM 1613 N N . ALA A 1 211 ? 28.503 26.887 35.034 1.00 20.73 211 ALA A N 1
ATOM 1614 C CA . ALA A 1 211 ? 27.209 26.746 34.392 1.00 20.55 211 ALA A CA 1
ATOM 1615 C C . ALA A 1 211 ? 27.381 25.487 33.565 1.00 22.61 211 ALA A C 1
ATOM 1616 O O . ALA A 1 211 ? 28.499 25.004 33.409 1.00 22.90 211 ALA A O 1
ATOM 1618 N N . GLY A 1 212 ? 26.283 24.918 33.087 1.00 16.80 212 GLY A N 1
ATOM 1619 C CA . GLY A 1 212 ? 26.361 23.709 32.274 1.00 15.53 212 GLY A CA 1
ATOM 1620 C C . GLY A 1 212 ? 27.197 23.937 31.013 1.00 17.43 212 GLY A C 1
ATOM 1621 O O . GLY A 1 212 ? 28.199 23.267 30.788 1.00 17.91 212 GLY A O 1
ATOM 1622 N N . LYS A 1 213 ? 26.751 24.855 30.162 1.00 11.40 213 LYS A N 1
ATOM 1623 C CA . LYS A 1 213 ? 27.384 25.057 28.861 1.00 9.87 213 LYS A CA 1
ATOM 1624 C C . LYS A 1 213 ? 27.460 26.550 28.618 1.00 11.53 213 LYS A C 1
ATOM 1625 O O . LYS A 1 213 ? 26.564 27.285 29.027 1.00 10.18 213 LYS A O 1
ATOM 1631 N N . ILE A 1 214 ? 28.520 26.980 27.934 1.00 7.65 214 ILE A N 1
ATOM 1632 C CA . ILE A 1 214 ? 28.700 28.384 27.595 1.00 6.71 214 ILE A CA 1
ATOM 1633 C C . ILE A 1 214 ? 28.679 28.539 26.067 1.00 8.97 214 ILE A C 1
ATOM 1634 O O . ILE A 1 214 ? 29.168 27.674 25.365 1.00 8.23 214 ILE A O 1
ATOM 1639 N N . PHE A 1 215 ? 27.954 29.537 25.570 1.00 4.79 215 PHE A N 1
ATOM 1640 C CA . PHE A 1 215 ? 27.776 29.742 24.126 1.00 4.07 215 PHE A CA 1
ATOM 1641 C C . PHE A 1 215 ? 28.416 31.068 23.710 1.00 8.02 215 PHE A C 1
ATOM 1642 O O . PHE A 1 215 ? 28.362 32.049 24.455 1.00 7.39 215 PHE A O 1
ATOM 1650 N N . LEU A 1 216 ? 28.953 31.101 22.489 1.00 5.25 216 LEU A N 1
ATOM 1651 C CA . LEU A 1 216 ? 29.483 32.320 21.885 1.00 5.04 216 LEU A CA 1
ATOM 1652 C C . LEU A 1 216 ? 28.347 33.112 21.210 1.00 8.27 216 LEU A C 1
ATOM 1653 O O . LEU A 1 216 ? 27.783 32.674 20.208 1.00 7.73 216 LEU A O 1
ATOM 1658 N N . GLY A 1 217 ? 27.961 34.241 21.802 1.00 5.41 217 GLY A N 1
ATOM 1659 C CA . GLY A 1 217 ? 26.850 35.046 21.274 1.00 5.00 217 GLY A CA 1
ATOM 1660 C C . GLY A 1 217 ? 27.324 36.096 20.284 1.00 7.72 217 GLY A C 1
ATOM 1661 O O . GLY A 1 217 ? 28.247 36.865 20.575 1.00 6.61 217 GLY A O 1
ATOM 1662 N N . LEU A 1 218 ? 26.649 36.169 19.140 1.00 5.69 218 LEU A N 1
ATOM 1663 C CA . LEU A 1 218 ? 27.069 37.051 18.047 1.00 6.22 218 LEU A CA 1
ATOM 1664 C C . LEU A 1 218 ? 25.859 37.722 17.399 1.00 9.63 218 LEU A C 1
ATOM 1665 O O . LEU A 1 218 ? 24.765 37.173 17.433 1.00 9.10 218 LEU A O 1
ATOM 1670 N N . PRO A 1 219 ? 26.069 38.855 16.722 1.00 6.80 219 PRO A N 1
ATOM 1671 C CA . PRO A 1 219 ? 25.006 39.434 15.885 1.00 6.53 219 PRO A CA 1
ATOM 1672 C C . PRO A 1 219 ? 24.980 38.665 14.566 1.00 10.74 219 PRO A C 1
ATOM 1673 O O . PRO A 1 219 ? 26.032 38.325 14.024 1.00 9.44 219 PRO A O 1
ATOM 1677 N N . ALA A 1 220 ? 23.781 38.351 14.074 1.00 9.07 220 ALA A N 1
ATOM 1678 C CA . ALA A 1 220 ? 23.643 37.559 12.850 1.00 8.32 220 ALA A CA 1
ATOM 1679 C C . ALA A 1 220 ? 23.856 38.377 11.574 1.00 12.21 220 ALA A C 1
ATOM 1680 O O . ALA A 1 220 ? 23.905 37.810 10.489 1.00 11.90 220 ALA A O 1
ATOM 1682 N N . ALA A 1 221 ? 23.915 39.702 11.717 1.00 9.80 221 ALA A N 1
ATOM 1683 C CA . ALA A 1 221 ? 24.115 40.648 10.601 1.00 9.98 221 ALA A CA 1
ATOM 1684 C C . ALA A 1 221 ? 24.844 41.892 11.113 1.00 14.90 221 ALA A C 1
ATOM 1685 O O . ALA A 1 221 ? 24.683 42.269 12.274 1.00 14.04 221 ALA A O 1
ATOM 1687 N N . PRO A 1 222 ? 25.498 42.616 10.203 1.00 13.15 222 PRO A N 1
ATOM 1688 C CA . PRO A 1 222 ? 26.186 43.840 10.569 1.00 13.05 222 PRO A CA 1
ATOM 1689 C C . PRO A 1 222 ? 25.198 44.860 11.123 1.00 17.13 222 PRO A C 1
ATOM 1690 O O . PRO A 1 222 ? 25.554 45.680 11.961 1.00 17.94 222 PRO A O 1
ATOM 1694 N N . GLU A 1 223 ? 23.950 44.784 10.666 1.00 13.79 223 GLU A N 1
ATOM 1695 C CA . GLU A 1 223 ? 22.893 45.697 11.086 1.00 14.37 223 GLU A CA 1
ATOM 1696 C C . GLU A 1 223 ? 22.353 45.353 12.473 1.00 17.83 223 GLU A C 1
ATOM 1697 O O . GLU A 1 223 ? 21.591 46.127 13.047 1.00 17.10 223 GLU A O 1
ATOM 1703 N N . ALA A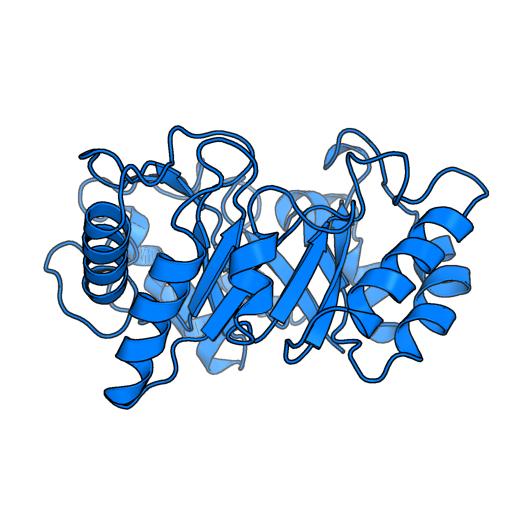 1 224 ? 22.592 44.122 12.919 1.00 13.92 224 ALA A N 1
ATOM 1704 C CA . ALA A 1 224 ? 21.977 43.637 14.147 1.00 13.40 224 ALA A CA 1
ATOM 1705 C C . ALA A 1 224 ? 22.563 44.267 15.416 1.00 19.07 224 ALA A C 1
ATOM 1706 O O . ALA A 1 224 ? 21.967 44.163 16.491 1.00 19.69 224 ALA A O 1
ATOM 1708 N N . ALA A 1 225 ? 23.782 44.792 15.317 1.00 15.15 225 ALA A N 1
ATOM 1709 C CA . ALA A 1 225 ? 24.489 45.326 16.485 1.00 14.91 225 ALA A CA 1
ATOM 1710 C C . ALA A 1 225 ? 25.234 46.597 16.110 1.00 18.13 225 ALA A C 1
ATOM 1711 O O . ALA A 1 225 ? 25.628 46.758 14.960 1.00 17.35 225 ALA A O 1
ATOM 1713 N N . GLY A 1 226 ? 25.600 47.388 17.121 1.00 15.17 226 GLY A N 1
ATOM 1714 C CA . GLY A 1 226 ? 26.410 48.586 16.901 1.00 14.99 226 GLY A CA 1
ATOM 1715 C C . GLY A 1 226 ? 27.778 48.199 16.349 1.00 18.46 226 GLY A C 1
ATOM 1716 O O . GLY A 1 226 ? 28.330 48.897 15.512 1.00 19.26 226 GLY A O 1
ATOM 1717 N N . SER A 1 227 ? 28.372 47.146 16.908 1.00 13.25 227 SER A N 1
ATOM 1718 C CA . SER A 1 227 ? 29.681 46.652 16.474 1.00 11.85 227 SER A CA 1
ATOM 1719 C C . SER A 1 227 ? 29.826 45.187 16.864 1.00 15.10 227 SER A C 1
ATOM 1720 O O . SER A 1 227 ? 29.013 44.665 17.638 1.00 14.48 227 SER A O 1
ATOM 1723 N N . GLY A 1 228 ? 30.857 44.529 16.332 1.00 12.13 228 GLY A N 1
ATOM 1724 C CA . GLY A 1 228 ? 31.187 43.153 16.728 1.00 11.88 228 GLY A CA 1
ATOM 1725 C C . GLY A 1 228 ? 30.785 42.025 15.756 1.00 14.42 228 GLY A C 1
ATOM 1726 O O . GLY A 1 228 ? 31.091 40.868 16.004 1.00 13.59 228 GLY A O 1
ATOM 1727 N N . TYR A 1 229 ? 30.173 42.373 14.624 1.00 10.65 229 TYR A N 1
ATOM 1728 C CA . TYR A 1 229 ? 29.822 41.382 13.606 1.00 10.15 229 TYR A CA 1
ATOM 1729 C C . TYR A 1 229 ? 31.056 40.647 13.105 1.00 14.71 229 TYR A C 1
ATOM 1730 O O . TYR A 1 229 ? 32.095 41.256 12.852 1.00 15.48 229 TYR A O 1
ATOM 1739 N N . VAL A 1 230 ? 30.945 39.337 12.965 1.00 10.97 230 VAL A N 1
ATOM 1740 C CA . VAL A 1 230 ? 32.047 38.515 12.480 1.00 11.44 230 VAL A CA 1
ATOM 1741 C C . VAL A 1 230 ? 31.582 37.808 11.220 1.00 15.60 230 VAL A C 1
ATOM 1742 O O . VAL A 1 230 ? 30.595 37.097 11.273 1.00 15.45 230 VAL A O 1
ATOM 1746 N N . PRO A 1 231 ? 32.309 37.934 10.110 1.00 13.47 231 PRO A N 1
ATOM 1747 C CA . PRO A 1 231 ? 31.911 37.232 8.882 1.00 13.03 231 PRO A CA 1
ATOM 1748 C C . PRO A 1 231 ? 32.034 35.742 9.107 1.00 15.91 231 PRO A C 1
ATOM 1749 O O . PRO A 1 231 ? 32.945 35.291 9.803 1.00 13.96 231 PRO A O 1
ATOM 1753 N N . PRO A 1 232 ? 31.121 34.976 8.507 1.00 14.41 232 PRO A N 1
ATOM 1754 C CA . PRO A 1 232 ? 30.996 33.556 8.817 1.00 14.18 232 PRO A CA 1
ATOM 1755 C C . PRO A 1 232 ? 32.280 32.804 8.547 1.00 18.61 232 PRO A C 1
ATOM 1756 O O . PRO A 1 232 ? 32.604 31.855 9.243 1.00 19.26 232 PRO A O 1
ATOM 1760 N N . ASP A 1 233 ? 33.014 33.235 7.531 1.00 16.07 233 ASP A N 1
ATOM 1761 C CA . ASP A 1 233 ? 34.248 32.566 7.133 1.00 16.78 233 ASP A CA 1
ATOM 1762 C C . ASP A 1 233 ? 35.314 32.650 8.217 1.00 18.87 233 ASP A C 1
ATOM 1763 O O . ASP A 1 233 ? 36.060 31.701 8.437 1.00 18.17 233 ASP A O 1
ATOM 1768 N N . VAL A 1 234 ? 35.452 33.837 8.801 1.00 14.61 234 VAL A N 1
ATOM 1769 C CA . VAL A 1 234 ? 36.392 34.067 9.886 1.00 14.18 234 VAL A CA 1
ATOM 1770 C C . VAL A 1 234 ? 35.975 33.214 11.074 1.00 15.86 234 VAL A C 1
ATOM 1771 O O . VAL A 1 234 ? 36.815 32.636 11.756 1.00 14.84 234 VAL A O 1
ATOM 1775 N N . LEU A 1 235 ? 34.673 33.192 11.352 1.00 11.89 235 LEU A N 1
ATOM 1776 C CA . LEU A 1 235 ? 34.146 32.403 12.460 1.00 11.25 235 LEU A CA 1
ATOM 1777 C C . LEU A 1 235 ? 34.537 30.928 12.309 1.00 16.28 235 LEU A C 1
ATOM 1778 O O . LEU A 1 235 ? 35.087 30.285 13.234 1.00 14.80 235 LEU A O 1
ATOM 1783 N N . ILE A 1 236 ? 34.255 30.404 11.121 1.00 14.59 236 ILE A N 1
ATOM 1784 C CA . ILE A 1 236 ? 34.504 29.000 10.829 1.00 15.16 236 ILE A CA 1
ATOM 1785 C C . ILE A 1 236 ? 35.992 28.668 10.815 1.00 18.22 236 ILE A C 1
ATOM 1786 O O . ILE A 1 236 ? 36.406 27.616 11.311 1.00 17.10 236 ILE A O 1
ATOM 1791 N N . SER A 1 237 ? 36.795 29.528 10.205 1.00 15.93 237 SER A N 1
ATOM 1792 C CA . SER A 1 237 ? 38.224 29.228 10.062 1.00 15.99 237 SER A CA 1
ATOM 1793 C C . SER A 1 237 ? 39.092 29.513 11.278 1.00 19.50 237 SER A C 1
ATOM 1794 O O . SER A 1 237 ? 40.039 28.781 11.546 1.00 18.36 237 SER A O 1
ATOM 1797 N N . ARG A 1 238 ? 38.836 30.624 11.966 1.00 16.60 238 ARG A N 1
ATOM 1798 C CA . ARG A 1 238 ? 39.745 31.077 13.004 1.00 16.27 238 ARG A CA 1
ATOM 1799 C C . ARG A 1 238 ? 39.189 30.938 14.405 1.00 18.40 238 ARG A C 1
ATOM 1800 O O . ARG A 1 238 ? 39.922 30.678 15.339 1.00 19.36 238 ARG A O 1
ATOM 1808 N N . ILE A 1 239 ? 37.903 31.186 14.565 1.00 12.39 239 ILE A N 1
ATOM 1809 C CA . ILE A 1 239 ? 37.327 31.250 15.905 1.00 11.30 239 ILE A CA 1
ATOM 1810 C C . ILE A 1 239 ? 36.793 29.927 16.440 1.00 14.44 239 ILE A C 1
ATOM 1811 O O . ILE A 1 239 ? 37.229 29.461 17.490 1.00 13.62 239 ILE A O 1
ATOM 1816 N N . LEU A 1 240 ? 35.945 29.252 15.670 1.00 12.33 240 LEU A N 1
ATOM 1817 C CA . LEU A 1 240 ? 35.372 27.980 16.149 1.00 12.72 240 LEU A CA 1
ATOM 1818 C C . LEU A 1 240 ? 36.380 26.860 16.546 1.00 17.52 240 LEU A C 1
ATOM 1819 O O . LEU A 1 240 ? 36.249 26.244 17.600 1.00 16.60 240 LEU A O 1
ATOM 1824 N N . PRO A 1 241 ? 37.430 26.644 15.755 1.00 15.16 241 PRO A N 1
ATOM 1825 C CA . PRO A 1 241 ? 38.390 25.575 16.073 1.00 14.39 241 PRO A CA 1
ATOM 1826 C C . PRO A 1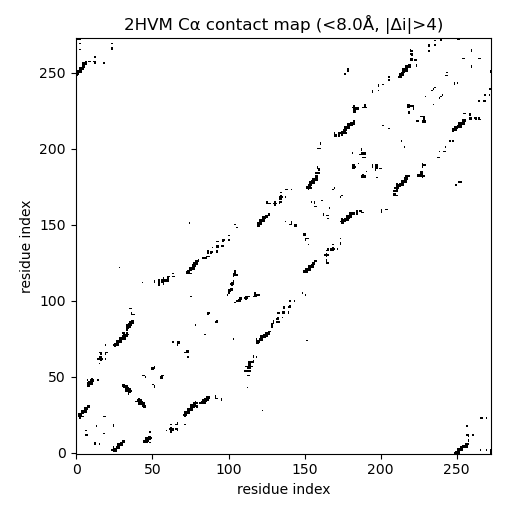 241 ? 39.014 25.791 17.448 1.00 18.39 241 PRO A C 1
ATOM 1827 O O . PRO A 1 241 ? 39.403 24.850 18.124 1.00 18.68 241 PRO A O 1
ATOM 1831 N N . GLU A 1 242 ? 39.104 27.048 17.862 1.00 14.22 242 GLU A N 1
ATOM 1832 C CA . GLU A 1 242 ? 39.728 27.375 19.137 1.00 14.17 242 GLU A CA 1
ATOM 1833 C C . GLU A 1 242 ? 38.708 27.190 20.248 1.00 17.58 242 GLU A C 1
ATOM 1834 O O . GLU A 1 242 ? 38.998 26.578 21.274 1.00 17.71 242 GLU A O 1
ATOM 1840 N N . ILE A 1 243 ? 37.540 27.800 20.094 1.00 12.83 243 ILE A N 1
ATOM 1841 C CA . ILE A 1 243 ? 36.583 27.766 21.185 1.00 11.99 243 ILE A CA 1
ATOM 1842 C C . ILE A 1 243 ? 35.933 26.398 21.384 1.00 14.08 243 ILE A C 1
ATOM 1843 O O . ILE A 1 243 ? 35.590 26.043 22.505 1.00 12.53 243 ILE A O 1
ATOM 1848 N N . LYS A 1 244 ? 35.882 25.580 20.333 1.00 10.01 244 LYS A N 1
ATOM 1849 C CA . LYS A 1 244 ? 35.267 24.270 20.465 1.00 9.87 244 LYS A CA 1
ATOM 1850 C C . LYS A 1 244 ? 36.108 23.326 21.296 1.00 15.87 244 LYS A C 1
ATOM 1851 O O . LYS A 1 244 ? 35.630 22.280 21.738 1.00 15.33 244 LYS A O 1
ATOM 1857 N N . LYS A 1 245 ? 37.343 23.729 21.560 1.00 13.81 245 LYS A N 1
ATOM 1858 C CA . LYS A 1 245 ? 38.216 22.938 22.394 1.00 14.59 245 LYS A CA 1
ATOM 1859 C C . LYS A 1 245 ? 37.775 22.930 23.844 1.00 19.26 245 LYS A C 1
ATOM 1860 O O . LYS A 1 245 ? 38.180 22.061 24.592 1.00 20.00 245 LYS A O 1
ATOM 1866 N N . SER A 1 246 ? 37.006 23.929 24.270 1.00 14.07 246 SER A N 1
ATOM 1867 C CA . SER A 1 246 ? 36.594 23.991 25.667 1.00 13.10 246 SER A CA 1
ATOM 1868 C C . SER A 1 246 ? 35.555 22.915 25.961 1.00 17.08 246 SER A C 1
ATOM 1869 O O . SER A 1 246 ? 34.583 22.797 25.235 1.00 15.54 246 SER A O 1
ATOM 1872 N N . PRO A 1 247 ? 35.678 22.219 27.086 1.00 15.09 247 PRO A N 1
ATOM 1873 C CA . PRO A 1 247 ? 34.673 21.220 27.428 1.00 14.86 247 PRO A CA 1
ATOM 1874 C C . PRO A 1 247 ? 33.342 21.875 27.748 1.00 17.56 247 PRO A C 1
ATOM 1875 O O . PRO A 1 247 ? 32.291 21.247 27.636 1.00 17.92 247 PRO A O 1
ATOM 1879 N N . LYS A 1 248 ? 33.378 23.164 28.072 1.00 12.26 248 LYS A N 1
ATOM 1880 C CA . LYS A 1 248 ? 32.134 23.880 28.384 1.00 11.65 248 LYS A CA 1
ATOM 1881 C C . LYS A 1 248 ? 31.419 24.428 27.156 1.00 12.49 248 LYS A C 1
ATOM 1882 O O . LYS A 1 248 ? 30.344 24.991 27.280 1.00 11.54 248 LYS A O 1
ATOM 1888 N N . TYR A 1 249 ? 32.029 24.297 25.984 1.00 8.82 249 TYR A N 1
ATOM 1889 C CA . TYR A 1 249 ? 31.432 24.794 24.744 1.00 7.78 249 TYR A CA 1
ATOM 1890 C C . TYR A 1 249 ? 30.052 24.173 24.487 1.00 11.19 249 TYR A C 1
ATOM 1891 O O . TYR A 1 249 ? 29.903 22.954 24.435 1.00 10.85 249 TYR A O 1
ATOM 1900 N N . GLY A 1 250 ? 29.057 25.025 24.256 1.00 6.99 250 GLY A N 1
ATOM 1901 C CA . GLY A 1 250 ? 27.703 24.570 23.993 1.00 7.25 250 GLY A CA 1
ATOM 1902 C C . GLY A 1 250 ? 27.268 24.839 22.551 1.00 10.56 250 GLY A C 1
ATOM 1903 O O . GLY A 1 250 ? 26.365 24.178 22.031 1.00 10.63 250 GLY A O 1
ATOM 1904 N N . GLY A 1 251 ? 27.952 25.768 21.885 1.00 7.14 251 GLY A N 1
ATOM 1905 C CA . GLY A 1 251 ? 27.532 26.241 20.567 1.00 6.44 251 GLY A CA 1
ATOM 1906 C C . GLY A 1 251 ? 27.509 27.771 20.501 1.00 8.34 251 GLY A C 1
ATOM 1907 O O . GLY A 1 251 ? 28.341 28.461 21.111 1.00 7.27 251 GLY A O 1
ATOM 1908 N N . VAL A 1 252 ? 26.639 28.282 19.641 1.00 5.61 252 VAL A N 1
ATOM 1909 C CA . VAL A 1 252 ? 26.644 29.685 19.267 1.00 6.04 252 VAL A CA 1
ATOM 1910 C C . VAL A 1 252 ? 25.247 30.274 19.491 1.00 8.77 252 VAL A C 1
ATOM 1911 O O . VAL A 1 252 ? 24.251 29.576 19.334 1.00 8.60 252 VAL A O 1
ATOM 1915 N N . MET A 1 253 ? 25.185 31.529 19.938 1.00 4.60 253 MET A N 1
ATOM 1916 C CA . MET A 1 253 ? 23.903 32.209 20.091 1.00 3.50 253 MET A CA 1
ATOM 1917 C C . MET A 1 253 ? 23.845 33.330 19.048 1.00 7.17 253 MET A C 1
ATOM 1918 O O . MET A 1 253 ? 24.853 34.009 18.818 1.00 7.04 253 MET A O 1
ATOM 1923 N N . LEU A 1 254 ? 22.681 33.545 18.432 1.00 4.01 254 LEU A N 1
ATOM 1924 C CA . LEU A 1 254 ? 22.531 34.655 17.487 1.00 3.65 254 LEU A CA 1
ATOM 1925 C C . LEU A 1 254 ? 21.411 35.641 17.830 1.00 7.18 254 LEU A C 1
ATOM 1926 O O . LEU A 1 254 ? 20.289 35.256 18.114 1.00 6.18 254 LEU A O 1
ATOM 1931 N N . TRP A 1 255 ? 21.743 36.925 17.769 1.00 5.56 255 TRP A N 1
ATOM 1932 C CA . TRP A 1 255 ? 20.758 37.985 17.805 1.00 6.69 255 TRP A CA 1
ATOM 1933 C C . TRP A 1 255 ? 20.636 38.485 16.336 1.00 9.92 255 TRP A C 1
ATOM 1934 O O . TRP A 1 255 ? 21.600 39.030 15.804 1.00 8.75 255 TRP A O 1
ATOM 1945 N N . SER A 1 256 ? 19.492 38.316 15.659 1.00 7.81 256 SER A N 1
ATOM 1946 C CA . SER A 1 256 ? 18.247 37.679 16.141 1.00 7.76 256 SER A CA 1
ATOM 1947 C C . SER A 1 256 ? 17.659 36.947 14.925 1.00 10.80 256 SER A C 1
ATOM 1948 O O . SER A 1 256 ? 18.233 37.050 13.847 1.00 9.75 256 SER A O 1
ATOM 1951 N N . LYS A 1 257 ? 16.535 36.236 15.091 1.00 7.79 257 LYS A N 1
ATOM 1952 C CA . LYS A 1 257 ? 15.875 35.494 13.985 1.00 7.21 257 LYS A CA 1
ATOM 1953 C C . LYS A 1 257 ? 15.678 36.361 12.722 1.00 11.04 257 LYS A C 1
ATOM 1954 O O . LYS A 1 257 ? 16.095 35.982 11.621 1.00 9.98 257 LYS A O 1
ATOM 1960 N N . PHE A 1 258 ? 15.191 37.586 12.920 1.00 8.33 258 PHE A N 1
ATOM 1961 C CA . PHE A 1 258 ? 14.980 38.514 11.813 1.00 8.91 258 PHE A CA 1
ATOM 1962 C C . PHE A 1 258 ? 16.239 38.746 10.968 1.00 11.54 258 PHE A C 1
ATOM 1963 O O . PHE A 1 258 ? 16.216 38.575 9.740 1.00 9.78 258 PHE A O 1
ATOM 1971 N N . TYR A 1 259 ? 17.338 39.131 11.616 1.00 7.91 259 TYR A N 1
ATOM 1972 C CA . TYR A 1 259 ? 18.612 39.324 10.913 1.00 7.30 259 TYR A CA 1
ATOM 1973 C C . TYR A 1 259 ? 19.234 38.054 10.341 1.00 9.62 259 TYR A C 1
ATOM 1974 O O . TYR A 1 259 ? 19.919 38.098 9.319 1.00 8.51 259 TYR A O 1
ATOM 1983 N N . ASP A 1 260 ? 19.059 36.938 11.043 1.00 6.16 260 ASP A N 1
ATOM 1984 C CA . ASP A 1 260 ? 19.553 35.655 10.548 1.00 5.53 260 ASP A CA 1
ATOM 1985 C C . ASP A 1 260 ? 18.935 35.344 9.176 1.00 10.97 260 ASP A C 1
ATOM 1986 O O . ASP A 1 260 ? 19.621 34.886 8.255 1.00 10.98 260 ASP A O 1
ATOM 1991 N N . ASP A 1 261 ? 17.632 35.562 9.052 1.00 8.65 261 ASP A N 1
ATOM 1992 C CA . ASP A 1 261 ? 16.935 35.328 7.774 1.00 9.05 261 ASP A CA 1
ATOM 1993 C C . ASP A 1 261 ? 17.555 36.185 6.664 1.00 14.11 261 ASP A C 1
ATOM 1994 O O . ASP A 1 261 ? 17.679 35.759 5.515 1.00 13.92 261 ASP A O 1
ATOM 1999 N N . LYS A 1 262 ? 17.775 37.450 6.973 1.00 11.16 262 LYS A N 1
ATOM 2000 C CA . LYS A 1 262 ? 18.237 38.378 5.957 1.00 11.08 262 LYS A CA 1
ATOM 2001 C C . LYS A 1 262 ? 19.649 38.065 5.488 1.00 15.91 262 LYS A C 1
ATOM 2002 O O . LYS A 1 262 ? 19.985 38.296 4.327 1.00 16.22 262 LYS A O 1
ATOM 2008 N N . ASN A 1 263 ? 20.500 37.621 6.411 1.00 11.70 263 ASN A N 1
ATOM 2009 C CA . ASN A 1 263 ? 21.933 37.481 6.159 1.00 10.89 263 ASN A CA 1
ATOM 2010 C C . ASN A 1 263 ? 22.340 36.028 5.930 1.00 14.29 263 ASN A C 1
ATOM 2011 O O . ASN A 1 263 ? 23.468 35.763 5.530 1.00 13.70 263 ASN A O 1
ATOM 2016 N N . GLY A 1 264 ? 21.442 35.087 6.228 1.00 10.94 264 GLY A N 1
ATOM 2017 C CA . GLY A 1 264 ? 21.726 33.657 6.051 1.00 10.26 264 GLY A CA 1
ATOM 2018 C C . GLY A 1 264 ? 22.900 33.191 6.912 1.00 13.77 264 GLY A C 1
ATOM 2019 O O . GLY A 1 264 ? 23.670 32.331 6.496 1.00 13.45 264 GLY A O 1
ATOM 2020 N N . TYR A 1 265 ? 23.004 33.706 8.141 1.00 9.15 265 TYR A N 1
ATOM 2021 C CA . TYR A 1 265 ? 24.162 33.409 8.995 1.00 8.14 265 TYR A CA 1
ATOM 2022 C C . TYR A 1 265 ? 24.195 31.962 9.499 1.00 11.59 265 TYR A C 1
ATOM 2023 O O . TYR A 1 265 ? 25.178 31.248 9.295 1.00 11.25 265 TYR A O 1
ATOM 2032 N N . SER A 1 266 ? 23.114 31.504 10.126 1.00 9.05 266 SER A N 1
ATOM 2033 C CA . SER A 1 266 ? 23.076 30.120 10.601 1.00 9.14 266 SER A CA 1
ATOM 2034 C C . SER A 1 266 ? 23.163 29.060 9.478 1.00 15.47 266 SER A C 1
ATOM 2035 O O . SER A 1 266 ? 23.809 28.033 9.641 1.00 15.20 266 SER A O 1
ATOM 2038 N N . SER A 1 267 ? 22.565 29.346 8.323 1.00 14.12 267 SER A N 1
ATOM 2039 C CA . SER A 1 26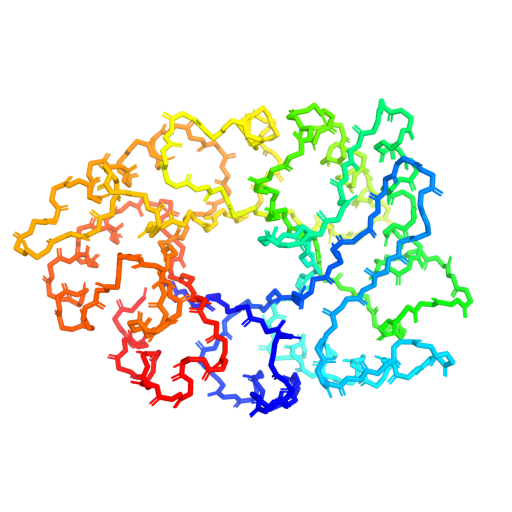7 ? 22.685 28.466 7.159 1.00 14.78 267 SER A CA 1
ATOM 2040 C C . SER A 1 267 ? 24.154 28.259 6.833 1.00 20.37 267 SER A C 1
ATOM 2041 O O . SER A 1 267 ? 24.576 27.148 6.532 1.00 21.62 267 SER A O 1
ATOM 2044 N N . SER A 1 268 ? 24.937 29.332 6.900 1.00 16.61 268 SER A N 1
ATOM 2045 C CA . SER A 1 268 ? 26.363 29.246 6.575 1.00 17.04 268 SER A CA 1
ATOM 2046 C C . SER A 1 268 ? 27.221 28.547 7.629 1.00 20.52 268 SER A C 1
ATOM 2047 O O . SER A 1 268 ? 28.290 28.036 7.319 1.00 21.09 268 SER A O 1
ATOM 2050 N N . ILE A 1 269 ? 26.821 28.607 8.894 1.00 14.06 269 ILE A N 1
ATOM 2051 C CA . ILE A 1 269 ? 27.691 28.078 9.929 1.00 12.53 269 ILE A CA 1
ATOM 2052 C C . ILE A 1 269 ? 27.199 26.794 10.577 1.00 14.76 269 ILE A C 1
ATOM 2053 O O . ILE A 1 269 ? 27.898 26.219 11.405 1.00 13.85 269 ILE A O 1
ATOM 2058 N N . LEU A 1 270 ? 25.983 26.371 10.233 1.00 11.41 270 LEU A N 1
ATOM 2059 C CA . LEU A 1 270 ? 25.311 25.309 10.960 1.00 12.01 270 LEU A CA 1
ATOM 2060 C C . LEU A 1 270 ? 26.149 24.053 11.257 1.00 16.48 270 LEU A C 1
ATOM 2061 O O . LEU A 1 270 ? 26.202 23.609 12.401 1.00 15.35 270 LEU A O 1
ATOM 2066 N N . ASP A 1 271 ? 26.835 23.494 10.259 1.00 13.27 271 ASP A N 1
ATOM 2067 C CA . ASP A 1 271 ? 27.531 22.215 10.465 1.00 12.89 271 ASP A CA 1
ATOM 2068 C C . ASP A 1 271 ? 28.857 22.324 11.215 1.00 15.09 271 ASP A C 1
ATOM 2069 O O . ASP A 1 271 ? 29.431 21.325 11.669 1.00 14.98 271 ASP A O 1
ATOM 2074 N N . SER A 1 272 ? 29.367 23.542 11.272 1.00 11.17 272 SER A N 1
ATOM 2075 C CA . SER A 1 272 ? 30.615 23.824 11.971 1.00 10.74 272 SER A CA 1
ATOM 2076 C C . SER A 1 272 ? 30.427 24.007 13.478 1.00 14.23 272 SER A C 1
ATOM 2077 O O . SER A 1 272 ? 31.393 23.905 14.231 1.00 14.05 272 SER A O 1
ATOM 2080 N N . VAL A 1 273 ? 29.206 24.335 13.904 1.00 9.71 273 VAL A N 1
ATOM 2081 C CA . VAL A 1 273 ? 28.909 24.580 15.324 1.00 11.00 273 VAL A CA 1
ATOM 2082 C C . VAL A 1 273 ? 28.881 23.296 16.166 1.00 17.92 273 VAL A C 1
ATOM 2083 O O . VAL A 1 273 ? 29.291 23.358 17.347 1.00 15.90 273 VAL A O 1
#

Solvent-accessible surface area: 11087 Å² total; per-residue (Å²): 76,14,0,0,0,4,5,0,64,40,35,130,3,17,71,5,53,98,0,5,73,53,196,40,8,43,34,0,0,0,0,15,0,29,63,0,3,101,80,54,103,30,92,6,62,3,48,65,44,22,103,35,70,114,37,36,0,56,111,10,3,74,3,0,104,36,0,54,141,119,62,14,51,0,0,0,0,0,0,0,52,146,24,67,4,31,3,59,40,97,66,16,0,106,93,8,0,39,51,0,31,48,16,1,3,34,8,176,38,128,84,27,24,3,9,113,7,51,3,20,0,0,0,0,7,3,44,62,49,27,53,107,60,3,26,20,0,0,114,66,0,31,58,39,33,191,125,68,111,102,8,46,2,0,0,2,0,48,1,56,65,96,15,189,43,0,13,86,1,3,107,36,39,60,5,24,28,0,0,0,14,0,12,78,20,94,95,7,10,27,53,112,67,46,26,104,52,0,28,85,8,4,74,121,1,14,113,49,5,108,14,46,83,0,1,0,0,0,0,0,3,69,123,14,17,77,48,8,51,0,46,30,94,19,0,63,75,99,0,2,68,74,1,92,144,21,120,52,22,8,0,0,1,0,54,7,10,33,53,1,72,140,59,26,0,0,77,63,0,62,145,33,18

Sequence (273 aa):
GGIAIYWGQNGNEGTLTQTCSTRKYSYVNIAFLNKFGNGQTPQINLAGHCNPAAGGCTIVSNGIRSCQIQGIKVMLSLGGGIGSYTLASQADAKNVADYLWNNFLGGKSSSRPLGDAVLDGIDFDIEHGSTLYWDDLARYLSAYSKQGKKVYLTAAPQCPFPDRYLGTALNTGLFDYVWVQFYNNPPCQYSSGNINNIINSWNRWTTSINAGKIFLGLPAAPEAAGSGYVPPDVLISRILPEIKKSPKYGGVMLWSKFYDDKNGYSSSILDSV

Nearest PDB structures (foldseek):
  1llo-assembly1_A  TM=1.003E+00  e=1.084E-54  Hevea brasiliensis
  1kr0-assembly1_A  TM=1.003E+00  e=1.154E-53  Hevea brasiliensis
  1kqz-assembly1_A  TM=1.003E+00  e=1.629E-52  Hevea brasiliensis
  1kr1-assembly1_A  TM=1.002E+00  e=1.455E-52  Hevea brasiliensis
  3mu7-assembly1_A  TM=9.633E-01  e=3.895E-30  Scadoxus multiflorus

Secondary structure (DSSP, 8-state):
-EEEEEESS-GGG--HHHHHHTS--SEEEEEEEEE-STTPPPEE--GGG---GGGTTTTHHHHHHHHHHTT-EEEEEEE-SS------SHHHHHHHHHHHHHHTSSS--S--TT-S---SEEEEE--SS--SSHHHHHHHHHHGGGGSS--EEEE--BSSSS-TTTHHHHHTT--SEEEEE-SS-GGGS-BTTB-HHHHHHHHHHHHH---SEEEEEEESSGGGSSS----HHHIIIIIHHHHTTSTTEEEEEEE-HHHHHHHTHHHHHGGG-

Organism: Hevea brasiliensis (NCBI:txid3981)

Foldseek 3Di:
DAEEAEAQADLPLDALQVVLVVVRGQEYEYDAQFEAAPPDDTDGHRDPNFHLPPLGQLVNLVSQVNNVVVNHAYAHEYHDPDHDYEHPDLVSLLVVLVVCCCQAAVHHDPRNSNHDHHHQAYEYEHDDYDLPNVLSNLVNNQVVCVVPHGHAYEYEAEQDPPGSRCNVNQQVLSHAEYEYAQWPPVQQADDVPDPCSVLVSLVCVLVPTRYQAYAHEAELDCVLGPTRHDPLVCCLPPNLVRNVPRPRHDYHYYPHSRSCVVNVRSVSCRVSD

InterPro domains:
  IPR001223 Glycoside hydrolase family 18, catalytic domain [PF00704] (29-247)
  IPR001223 Glycoside hydrolase family 18, catalytic domain [PS51910] (27-302)
  IPR001579 Glycosyl hydrolase family 18, active site [PS01095] (145-153)
  IPR017853 Glycoside hydrolase superfamily [SSF51445] (25-295)
  IPR045321 Chitinase Cts1-like [cd02877] (27-297)

GO terms:
  GO:0004568 chitinase activity (F, IDA)
  GO:0006032 chitin catabolic process (P, IDA)

B-factor: mean 16.18, std 12.82, range [1.95, 94.7]

CATH classification: 3.20.20.80

Radius of gyration: 17.55 Å; Cα contacts (8 Å, |Δi|>4): 614; chains: 1; bounding box: 50×32×42 Å